Protein AF-A0A9P9SCP2-F1 (afdb_monomer_lite)

Secondary structure (DSSP, 8-state):
--EEEEEEEEE-TTS-EEEEEEEEEEESTT-SSEEEEE--TT--TTTS---TTTTTTTSEEEEEPPTTSSSSS-TTT-TTS--SS---HHHHHHHHHHIIIIIS----BSEEEEETHHHHHHHHHHHHHS-SSS-SB--EEEES--SB--HHHHHHHHHHHHHHHTSTTTGGGTTTTTT---HHHHHHHHHHHHHHHS-HHHHHTTGGGGGT-SSHHHHHSPPTTTSTTTTS-HHHHHHHHHHHHT-B--

Radius of gyration: 18.53 Å; chains: 1; bounding box: 45×36×56 Å

Foldseek 3Di:
DKDKDKDAQQAAPVRDTGIWIKIKDKDPLVAPAEEEEEAAQLGDRVRDDQCCVHPCVRYGYMYIYFCLQVRIPHVVPHVPPDLVLSHALVSRVVVVVCCCCVVSVQQAHQEYEYEAVSLLNLLLCCLVFVDDPDGRHPYYHRHNYDQAQDPVLLVLLCQLLCLQCVQVCCVNVCNVVVVTASQRSQLSSLLSCVDVVPDPVCVVVVVVVVVVQPDPCCVSDPPRPPRSRSPDGSSSSVSSSSNSSGRHND

Sequence (250 aa):
GIQTFSIPSFKFISGVIKDIKVAYRSFNSTSPKTALIPTCYGGRINTTLNFTSGALKDYHVIVVAMLGNGESSSPSNDEDFPKDYSLRYPDCINSQYKLVTERLGIKSLDAVIGFSMGGQQAYHWAVMHGSGENPFVKNAVVICGSAKTSGHNYAFLEGPISALTTSHDYDNGNYRKNNTNPTQGLRAFGRAYAAWLTSAEWYRQELWRKQGHSSLQAYLHPPLGEASYESWDAEDMLVLARMWQAGDIG

Structure (mmCIF, N/CA/C/O backbone):
data_AF-A0A9P9SCP2-F1
#
_entry.id   AF-A0A9P9SCP2-F1
#
loop_
_atom_site.group_PDB
_atom_site.id
_atom_site.type_symbol
_atom_site.label_atom_id
_atom_site.label_alt_id
_atom_site.label_comp_id
_atom_site.label_asym_id
_atom_site.label_entity_id
_atom_site.label_seq_id
_atom_site.pdbx_PDB_ins_code
_atom_site.Cartn_x
_atom_site.Cartn_y
_atom_site.Cartn_z
_atom_site.occupancy
_atom_site.B_iso_or_equiv
_atom_site.auth_seq_id
_atom_site.auth_comp_id
_atom_site.auth_asym_id
_atom_site.auth_atom_id
_atom_site.pdbx_PDB_model_num
ATOM 1 N N . GLY A 1 1 ? -13.830 14.012 -1.232 1.00 90.25 1 GLY A N 1
ATOM 2 C CA . GLY A 1 1 ? -12.668 13.593 -2.044 1.00 90.25 1 GLY A CA 1
ATOM 3 C C . GLY A 1 1 ? -11.654 12.883 -1.169 1.00 90.25 1 GLY A C 1
ATOM 4 O O . GLY A 1 1 ? -12.006 12.530 -0.046 1.00 90.25 1 GLY A O 1
ATOM 5 N N . ILE A 1 2 ? -10.434 12.671 -1.673 1.00 97.94 2 ILE A N 1
ATOM 6 C CA . ILE A 1 2 ? -9.295 12.221 -0.853 1.00 97.94 2 ILE A CA 1
ATOM 7 C C . ILE A 1 2 ? -8.973 13.320 0.169 1.00 97.94 2 ILE A C 1
ATOM 9 O O . ILE A 1 2 ? -9.011 14.504 -0.159 1.00 97.94 2 ILE A O 1
ATOM 13 N N . GLN A 1 3 ? -8.714 12.917 1.406 1.00 98.44 3 GLN A N 1
ATOM 14 C CA . GLN A 1 3 ? -8.318 13.760 2.526 1.00 98.44 3 GLN A CA 1
ATOM 15 C C . GLN A 1 3 ? -6.937 13.338 3.013 1.00 98.44 3 GLN A C 1
ATOM 17 O O . GLN A 1 3 ? -6.492 12.219 2.765 1.00 98.44 3 GLN A O 1
ATOM 22 N N . THR A 1 4 ? -6.274 14.227 3.741 1.00 98.31 4 THR A N 1
ATOM 23 C CA . THR A 1 4 ? -4.955 13.967 4.310 1.00 98.31 4 THR A CA 1
ATOM 24 C C . THR A 1 4 ? -4.943 14.280 5.796 1.00 98.31 4 THR A C 1
ATOM 26 O O . THR A 1 4 ? -5.567 15.246 6.233 1.00 98.31 4 THR A O 1
ATOM 29 N N . PHE A 1 5 ? -4.229 13.469 6.566 1.00 98.62 5 PHE A N 1
ATOM 30 C CA . PHE A 1 5 ? -4.017 13.654 7.995 1.00 98.62 5 PHE A CA 1
ATOM 31 C C . PHE A 1 5 ? -2.517 13.706 8.280 1.00 98.62 5 PHE A C 1
ATOM 33 O O . PHE A 1 5 ? -1.798 12.765 7.945 1.00 98.62 5 PHE A O 1
ATOM 40 N N . SER A 1 6 ? -2.053 14.813 8.856 1.00 98.56 6 SER A N 1
ATOM 41 C CA . SER A 1 6 ? -0.655 14.981 9.252 1.00 98.56 6 SER A CA 1
ATOM 42 C C . SER A 1 6 ? -0.431 14.403 10.644 1.00 98.56 6 SER A C 1
ATOM 44 O O . SER A 1 6 ? -1.205 14.681 11.559 1.00 98.56 6 SER A O 1
ATOM 46 N N . ILE A 1 7 ? 0.639 13.630 10.799 1.00 98.62 7 ILE A N 1
ATOM 47 C CA . ILE A 1 7 ? 1.071 13.055 12.069 1.00 98.62 7 ILE A CA 1
ATOM 48 C C . ILE A 1 7 ? 2.456 13.630 12.372 1.00 98.62 7 ILE A C 1
ATOM 50 O O . ILE A 1 7 ? 3.422 13.221 11.720 1.00 98.62 7 ILE A O 1
ATOM 54 N N . PRO A 1 8 ? 2.565 14.579 13.317 1.00 98.06 8 PRO A N 1
ATOM 55 C CA . PRO A 1 8 ? 3.854 15.138 13.687 1.00 98.06 8 PRO A CA 1
ATOM 56 C C . PRO A 1 8 ? 4.688 14.115 14.463 1.00 98.06 8 PRO A C 1
ATOM 58 O O . PRO A 1 8 ? 4.137 13.308 15.219 1.00 98.06 8 P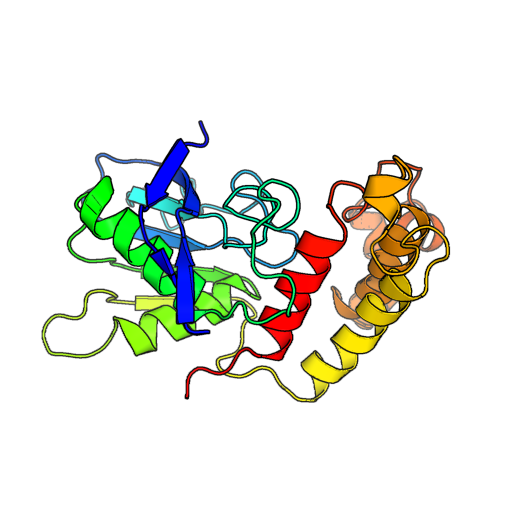RO A O 1
ATOM 61 N N . SER A 1 9 ? 6.011 14.167 14.298 1.00 97.56 9 SER A N 1
ATOM 62 C CA . SER A 1 9 ? 6.970 13.329 15.036 1.00 97.56 9 SER A CA 1
ATOM 63 C C . SER A 1 9 ? 6.623 11.832 15.027 1.00 97.56 9 SER A C 1
ATOM 65 O O . SER A 1 9 ? 6.746 11.138 16.041 1.00 97.56 9 SER A O 1
ATOM 67 N N . PHE A 1 10 ? 6.161 11.314 13.888 1.00 98.50 10 PHE A N 1
ATOM 68 C CA . PHE A 1 10 ? 5.907 9.892 13.715 1.00 98.50 10 PHE A CA 1
ATOM 69 C C . PHE A 1 10 ? 7.215 9.105 13.808 1.00 98.50 10 PHE A C 1
ATOM 71 O O . PHE A 1 10 ? 8.183 9.398 13.107 1.00 98.50 10 PHE A O 1
ATOM 78 N N . LYS A 1 11 ? 7.231 8.093 14.679 1.00 98.25 11 LYS A N 1
ATOM 79 C CA . LYS A 1 11 ? 8.372 7.203 14.886 1.00 98.25 11 LYS A CA 1
ATOM 80 C C . LYS A 1 11 ? 8.191 5.929 14.065 1.00 98.25 11 LYS A C 1
ATOM 82 O O . LYS A 1 11 ? 7.329 5.111 14.387 1.00 98.25 11 LYS A O 1
ATOM 87 N N . PHE A 1 12 ? 9.030 5.761 13.051 1.00 98.38 12 PHE A N 1
ATOM 88 C CA . PHE A 1 12 ? 9.146 4.519 12.297 1.00 98.38 12 PHE A CA 1
ATOM 89 C C . PHE A 1 12 ? 9.768 3.420 13.168 1.00 98.38 12 PHE A C 1
ATOM 91 O O . PHE A 1 12 ? 10.531 3.698 14.099 1.00 98.38 12 PHE A O 1
ATOM 98 N N . ILE A 1 13 ? 9.506 2.157 12.835 1.00 97.25 13 ILE A N 1
ATOM 99 C CA . ILE A 1 13 ? 10.110 0.992 13.496 1.00 97.25 13 ILE A CA 1
ATOM 100 C C . ILE A 1 13 ? 11.639 1.003 13.373 1.00 97.25 13 ILE A C 1
ATOM 102 O O . ILE A 1 13 ? 12.324 0.572 14.298 1.00 97.25 13 ILE A O 1
ATOM 106 N N . SER A 1 14 ? 12.185 1.557 12.286 1.00 96.44 14 SER A N 1
ATOM 107 C CA . SER A 1 14 ? 13.632 1.746 12.105 1.00 96.44 14 SER A CA 1
ATOM 108 C C . SER A 1 14 ? 14.262 2.733 13.095 1.00 96.44 14 SER A C 1
ATOM 110 O O . SER A 1 14 ? 15.482 2.791 13.215 1.00 96.44 14 SER A O 1
ATOM 112 N N . GLY A 1 15 ? 13.447 3.510 13.816 1.00 96.88 15 GLY A N 1
ATOM 113 C CA . GLY A 1 15 ? 13.888 4.537 14.756 1.00 96.88 15 GLY A CA 1
ATOM 114 C C . GLY A 1 15 ? 13.907 5.952 14.178 1.00 96.88 15 GLY A C 1
ATOM 115 O O . GLY A 1 15 ? 14.053 6.898 14.951 1.00 96.88 15 GLY A O 1
ATOM 116 N N . VAL A 1 16 ? 13.706 6.120 12.866 1.00 96.75 16 VAL A N 1
ATOM 117 C CA . VAL A 1 16 ? 13.543 7.441 12.237 1.00 96.75 16 VAL A CA 1
ATOM 118 C C . VAL A 1 16 ? 12.315 8.145 12.822 1.00 96.75 16 VAL A C 1
ATOM 120 O O . VAL A 1 16 ? 11.258 7.533 12.975 1.00 96.75 16 VAL A O 1
ATOM 123 N N . ILE A 1 17 ? 12.447 9.434 13.143 1.00 97.50 17 ILE A N 1
ATOM 124 C CA . ILE A 1 17 ? 11.356 10.276 13.647 1.00 97.50 17 ILE A CA 1
ATOM 125 C C . ILE A 1 17 ? 11.190 11.465 12.711 1.00 97.50 17 ILE A C 1
ATOM 127 O O . ILE A 1 17 ? 12.148 12.206 12.497 1.00 97.50 17 ILE A O 1
ATOM 131 N N . LYS A 1 18 ? 9.983 11.656 12.178 1.00 96.69 18 LYS A N 1
ATOM 132 C CA . LYS A 1 18 ? 9.646 12.812 11.340 1.00 96.69 18 LYS A CA 1
ATOM 133 C C . LYS A 1 18 ? 8.142 13.005 11.194 1.00 96.69 18 LYS A C 1
ATOM 135 O O . LYS A 1 18 ? 7.357 12.118 11.518 1.00 96.69 18 LYS A O 1
ATOM 140 N N . ASP A 1 19 ? 7.749 14.134 10.629 1.00 98.19 19 ASP A N 1
ATOM 141 C CA . ASP A 1 19 ? 6.362 14.376 10.252 1.00 98.19 19 ASP A CA 1
ATOM 142 C C . ASP A 1 19 ? 5.987 13.540 9.025 1.00 98.19 19 ASP A C 1
ATOM 144 O O . ASP A 1 19 ? 6.758 13.433 8.070 1.00 98.19 19 ASP A O 1
ATOM 148 N N . ILE A 1 20 ? 4.791 12.952 9.040 1.00 98.62 20 ILE A N 1
ATOM 149 C CA . ILE A 1 20 ? 4.244 12.214 7.896 1.00 98.62 20 ILE A CA 1
ATOM 150 C C . ILE A 1 20 ? 2.820 12.660 7.580 1.00 98.62 20 ILE A C 1
ATOM 152 O O . ILE A 1 20 ? 2.110 13.212 8.422 1.00 98.62 20 ILE A O 1
ATOM 156 N N . LYS A 1 21 ? 2.369 12.351 6.367 1.00 98.56 21 LYS A N 1
ATOM 157 C CA . LYS A 1 21 ? 0.997 12.541 5.906 1.00 98.56 21 LYS A CA 1
ATOM 158 C C . LYS A 1 21 ? 0.383 11.199 5.527 1.00 98.56 21 LYS A C 1
ATOM 160 O O . LYS A 1 21 ? 0.951 10.460 4.729 1.00 98.56 21 LYS A O 1
ATOM 165 N N . VAL A 1 22 ? -0.817 10.923 6.025 1.00 98.81 22 VAL A N 1
ATOM 166 C CA . VAL A 1 22 ? -1.618 9.755 5.637 1.00 98.81 22 VAL A CA 1
ATOM 167 C C . VAL A 1 22 ? -2.791 10.217 4.782 1.00 98.81 22 VAL A C 1
ATOM 169 O O . VAL A 1 22 ? -3.608 11.026 5.230 1.00 98.81 22 VAL A O 1
ATOM 172 N N . ALA A 1 23 ? -2.881 9.728 3.547 1.00 98.88 23 ALA A N 1
ATOM 173 C CA . ALA A 1 23 ? -4.013 9.986 2.667 1.00 98.88 23 ALA A CA 1
ATOM 174 C C . ALA A 1 23 ? -5.107 8.927 2.858 1.00 98.88 23 ALA A C 1
ATOM 176 O O . ALA A 1 23 ? -4.835 7.734 2.992 1.00 98.88 23 ALA A O 1
ATOM 177 N N . TYR A 1 24 ? -6.366 9.356 2.870 1.00 98.88 24 TYR A N 1
ATOM 178 C CA . TYR A 1 24 ? -7.511 8.465 3.039 1.00 98.88 24 TYR A CA 1
ATOM 179 C C . TYR A 1 24 ? -8.771 9.029 2.386 1.00 98.88 24 TYR A C 1
ATOM 181 O O . TYR A 1 24 ? -8.859 10.208 2.039 1.00 98.88 24 TYR A O 1
ATOM 189 N N . ARG A 1 25 ? -9.795 8.192 2.252 1.00 98.69 25 ARG A N 1
ATOM 190 C CA . ARG A 1 25 ? -11.143 8.608 1.871 1.00 98.69 25 ARG A CA 1
ATOM 191 C C . ARG A 1 25 ? -12.169 7.861 2.709 1.00 98.69 25 ARG A C 1
ATOM 193 O O . ARG A 1 25 ? -12.138 6.637 2.789 1.00 98.69 25 ARG A O 1
ATOM 200 N N . SER A 1 26 ? -13.090 8.620 3.293 1.00 97.88 26 SER A N 1
ATOM 201 C CA . SER A 1 26 ? -14.236 8.089 4.032 1.00 97.88 26 SER A CA 1
ATOM 202 C C . SER A 1 26 ? -15.471 8.011 3.142 1.00 97.88 26 SER A C 1
ATOM 204 O O . SER A 1 26 ? -15.726 8.912 2.337 1.00 97.88 26 SER A O 1
ATOM 206 N N . PHE A 1 27 ? -16.260 6.966 3.343 1.00 98.38 27 PHE A N 1
ATOM 207 C CA . PHE A 1 27 ? -17.563 6.742 2.728 1.00 98.38 27 PHE A CA 1
ATOM 208 C C . PHE A 1 27 ? -18.575 6.425 3.829 1.00 98.38 27 PHE A C 1
ATOM 210 O O . PHE A 1 27 ? -18.211 5.776 4.806 1.00 98.38 27 PHE A O 1
ATOM 217 N N . ASN A 1 28 ? -19.825 6.876 3.679 1.00 97.44 28 ASN A N 1
ATOM 218 C CA . ASN A 1 28 ? -20.912 6.629 4.638 1.00 97.44 28 ASN A CA 1
ATOM 219 C C . ASN A 1 28 ? -20.524 6.959 6.095 1.00 97.44 28 ASN A C 1
ATOM 221 O O . ASN A 1 28 ? -20.762 6.172 7.005 1.00 97.44 28 ASN A O 1
ATOM 225 N N . SER A 1 29 ? -19.907 8.122 6.331 1.00 96.56 29 SER A N 1
ATOM 226 C CA . SER A 1 29 ? -19.304 8.490 7.627 1.00 96.56 29 SER A CA 1
ATOM 227 C C . SER A 1 29 ? -20.282 8.629 8.798 1.00 96.56 29 SER A C 1
ATOM 229 O O . SER A 1 29 ? -19.852 8.833 9.926 1.00 96.56 29 SER A O 1
ATOM 231 N N . THR A 1 30 ? -21.588 8.573 8.542 1.00 96.38 30 THR A N 1
ATOM 232 C CA . THR A 1 30 ? -22.640 8.575 9.567 1.00 96.38 30 THR A CA 1
ATOM 233 C C . THR A 1 30 ? -22.999 7.170 10.051 1.00 96.38 30 THR A C 1
ATOM 235 O O . THR A 1 30 ? -23.743 7.033 11.020 1.00 96.38 30 THR A O 1
ATOM 238 N N . SER A 1 31 ? -22.504 6.123 9.384 1.00 97.81 31 SER A N 1
ATOM 239 C CA . SER A 1 31 ? -22.758 4.743 9.780 1.00 97.81 31 SER A CA 1
ATOM 240 C C . SER A 1 31 ? -22.037 4.406 11.091 1.00 97.81 31 SER A C 1
ATOM 242 O O . SER A 1 31 ? -20.849 4.701 11.220 1.00 97.81 31 SER A O 1
ATOM 244 N N . PRO A 1 32 ? -22.703 3.713 12.032 1.00 96.12 32 PRO A N 1
ATOM 245 C CA . PRO A 1 32 ? -22.076 3.285 13.279 1.00 96.12 32 PRO A CA 1
ATOM 246 C C . PRO A 1 32 ? -21.143 2.080 13.103 1.00 96.12 32 PRO A C 1
ATOM 248 O O . PRO A 1 32 ? -20.270 1.873 13.941 1.00 96.12 32 PRO A O 1
ATOM 251 N N . LYS A 1 33 ? -21.322 1.277 12.042 1.00 98.25 33 LYS A N 1
ATOM 252 C CA . LYS A 1 33 ? -20.418 0.162 11.725 1.00 98.25 33 LYS A CA 1
ATOM 253 C C . LYS A 1 33 ? -19.195 0.683 10.993 1.00 98.25 33 LYS A C 1
ATOM 255 O O . LYS A 1 33 ? -19.364 1.514 10.105 1.00 98.25 33 LYS A O 1
ATOM 260 N N . THR A 1 34 ? -18.005 0.184 11.292 1.00 98.75 34 THR A N 1
ATOM 261 C CA . THR A 1 34 ? -16.741 0.721 10.761 1.00 98.75 34 THR A CA 1
ATOM 262 C C . THR A 1 34 ? -15.919 -0.349 10.050 1.00 98.75 34 THR A C 1
ATOM 264 O O . THR A 1 34 ? -15.742 -1.463 10.543 1.00 98.75 34 THR A O 1
ATOM 267 N N . ALA A 1 35 ? -15.391 -0.014 8.873 1.00 98.81 35 ALA A N 1
ATOM 268 C CA . ALA A 1 35 ? -14.492 -0.886 8.129 1.00 98.81 35 ALA A CA 1
ATOM 269 C C . ALA A 1 35 ? -13.295 -0.109 7.577 1.00 98.81 35 ALA A C 1
ATOM 271 O O . ALA A 1 35 ? -13.456 0.963 6.993 1.00 98.81 35 ALA A O 1
ATOM 272 N N . LEU A 1 36 ? -12.095 -0.664 7.728 1.00 98.94 36 LEU A N 1
ATOM 273 C CA . LEU A 1 36 ? -10.864 -0.105 7.168 1.00 98.94 36 LEU A CA 1
ATOM 274 C C . LEU A 1 36 ? -10.391 -0.954 5.985 1.00 98.94 36 LEU A C 1
ATOM 276 O O . LEU A 1 36 ? -10.324 -2.178 6.084 1.00 98.94 36 LEU A O 1
ATOM 280 N N . ILE A 1 37 ? -10.036 -0.296 4.884 1.00 98.88 37 ILE A N 1
ATOM 281 C CA . ILE A 1 37 ? -9.527 -0.921 3.664 1.00 98.88 37 ILE A CA 1
ATOM 282 C C . ILE A 1 37 ? -8.197 -0.265 3.288 1.00 98.88 37 ILE A C 1
ATOM 284 O O . ILE A 1 37 ? -8.186 0.820 2.696 1.00 98.88 37 ILE A O 1
ATOM 288 N N . PRO A 1 38 ? -7.056 -0.881 3.620 1.00 98.75 38 PRO A N 1
ATOM 289 C CA . PRO A 1 38 ? -5.783 -0.399 3.127 1.00 98.75 38 PRO A CA 1
ATOM 290 C C . PRO A 1 38 ? -5.605 -0.705 1.632 1.00 98.75 38 PRO A C 1
ATOM 292 O O . PRO A 1 38 ? -6.020 -1.751 1.126 1.00 98.75 38 PRO A O 1
ATOM 295 N N . THR A 1 39 ? -4.949 0.215 0.929 1.00 98.69 39 THR A N 1
ATOM 296 C CA . THR A 1 39 ? -4.473 0.014 -0.452 1.00 98.69 39 THR A CA 1
ATOM 297 C C . THR A 1 39 ? -3.456 -1.138 -0.541 1.00 98.69 39 THR A C 1
ATOM 299 O O . THR A 1 39 ? -2.919 -1.604 0.468 1.00 98.69 39 THR A O 1
ATOM 302 N N . CYS A 1 40 ? -3.204 -1.623 -1.760 1.00 97.44 40 CYS A N 1
ATOM 303 C CA . CYS A 1 40 ? -2.268 -2.712 -2.052 1.00 97.44 40 CYS A CA 1
ATOM 304 C C . CYS A 1 40 ? -1.154 -2.272 -3.015 1.00 97.44 40 CYS A C 1
ATOM 306 O O . CYS A 1 40 ? -1.139 -1.127 -3.465 1.00 97.44 40 CYS A O 1
ATOM 308 N N . TYR A 1 41 ? -0.254 -3.193 -3.386 1.00 96.44 41 TYR A N 1
ATOM 309 C CA . TYR A 1 41 ? 0.752 -2.951 -4.426 1.00 96.44 41 TYR A CA 1
ATOM 310 C C . TYR A 1 41 ? 0.094 -2.472 -5.725 1.00 96.44 41 TYR A C 1
ATOM 312 O O . TYR A 1 41 ? -0.841 -3.115 -6.205 1.00 96.44 41 TYR A O 1
ATOM 320 N N . GLY A 1 42 ? 0.551 -1.347 -6.279 1.00 92.31 42 GLY A N 1
ATOM 321 C CA . GLY A 1 42 ? -0.058 -0.748 -7.472 1.00 92.31 42 GLY A CA 1
ATOM 322 C C . GLY A 1 42 ? -1.470 -0.172 -7.260 1.00 92.31 42 GLY A C 1
ATOM 323 O O . GLY A 1 42 ? -2.112 0.237 -8.227 1.00 92.31 42 GLY A O 1
ATOM 324 N N . GLY A 1 43 ? -1.969 -0.124 -6.020 1.00 94.44 43 GLY A N 1
ATOM 325 C CA . GLY A 1 43 ? -3.286 0.400 -5.663 1.00 94.44 43 GLY A CA 1
ATOM 326 C C . GLY A 1 43 ? -3.239 1.834 -5.128 1.00 94.44 43 GLY A C 1
ATOM 327 O O . GLY A 1 43 ? -2.348 2.199 -4.362 1.00 94.44 43 GLY A O 1
ATOM 328 N N . ARG A 1 44 ? -4.246 2.631 -5.496 1.00 97.12 44 ARG A N 1
ATOM 329 C CA . ARG A 1 44 ? -4.492 3.991 -4.991 1.00 97.12 44 ARG A CA 1
ATOM 330 C C . ARG A 1 44 ? -5.900 4.083 -4.414 1.00 97.12 44 ARG A C 1
ATOM 332 O O . ARG A 1 44 ? -6.767 3.290 -4.777 1.00 97.12 44 ARG A O 1
ATOM 339 N N . ILE A 1 45 ? -6.172 5.074 -3.569 1.00 98.44 45 ILE A N 1
ATOM 340 C CA . ILE A 1 45 ? -7.446 5.202 -2.837 1.00 98.44 45 ILE A CA 1
ATOM 341 C C . ILE A 1 45 ? -8.667 5.110 -3.760 1.00 98.44 45 ILE A C 1
ATOM 343 O O . ILE A 1 45 ? -9.648 4.445 -3.433 1.00 98.44 45 ILE A O 1
ATOM 347 N N . ASN A 1 46 ? -8.627 5.774 -4.918 1.00 97.12 46 ASN A N 1
ATOM 348 C CA . ASN A 1 46 ? -9.761 5.787 -5.847 1.00 97.12 46 ASN A CA 1
ATOM 349 C C . ASN A 1 46 ? -9.865 4.528 -6.725 1.00 97.12 46 ASN A C 1
ATOM 351 O O . ASN A 1 46 ? -10.921 4.314 -7.313 1.00 97.12 46 ASN A O 1
ATOM 355 N N . THR A 1 47 ? -8.810 3.713 -6.825 1.00 95.12 47 THR A N 1
ATOM 356 C CA . THR A 1 47 ? -8.822 2.444 -7.577 1.00 95.12 47 THR A CA 1
ATOM 357 C C . THR A 1 47 ? -9.024 1.226 -6.676 1.00 95.12 47 THR A C 1
ATOM 359 O O . THR A 1 47 ? -9.342 0.144 -7.163 1.00 95.12 47 THR A O 1
ATOM 362 N N . THR A 1 48 ? -8.902 1.388 -5.358 1.00 97.62 48 THR A N 1
ATOM 363 C CA . THR A 1 48 ? -9.227 0.351 -4.380 1.00 97.62 48 THR A CA 1
ATOM 364 C C . THR A 1 48 ? -10.742 0.168 -4.245 1.00 97.62 48 THR A C 1
ATOM 366 O O . THR A 1 48 ? -11.492 1.114 -3.992 1.00 97.62 48 THR A O 1
ATOM 369 N N . LEU A 1 49 ? -11.202 -1.081 -4.384 1.00 96.69 49 LEU A N 1
ATOM 370 C CA . LEU A 1 49 ? -12.603 -1.449 -4.179 1.00 96.69 49 LEU A CA 1
ATOM 371 C C . LEU A 1 49 ? -13.018 -1.191 -2.726 1.00 96.69 49 LEU A C 1
ATOM 373 O O . LEU A 1 49 ? -12.448 -1.755 -1.798 1.00 96.69 49 LEU A O 1
ATOM 377 N N . ASN A 1 50 ? -14.039 -0.351 -2.541 1.00 97.12 50 ASN A N 1
ATOM 378 C CA . ASN A 1 50 ? -14.535 0.039 -1.216 1.00 97.12 50 ASN A CA 1
ATOM 379 C C . ASN A 1 50 ? -15.773 -0.752 -0.750 1.00 97.12 50 ASN A C 1
ATOM 381 O O . ASN A 1 50 ? -16.180 -0.622 0.397 1.00 97.12 50 ASN A O 1
ATOM 385 N N . PHE A 1 51 ? -16.389 -1.545 -1.634 1.00 98.00 51 PHE A N 1
ATOM 386 C CA . PHE A 1 51 ? -17.563 -2.389 -1.358 1.00 98.00 51 PHE A CA 1
ATOM 387 C C . PHE A 1 51 ? -18.816 -1.666 -0.812 1.00 98.00 51 PHE A C 1
ATOM 389 O O . PHE A 1 51 ? -19.752 -2.329 -0.360 1.00 98.00 51 PHE A O 1
ATOM 396 N N . THR A 1 52 ? -18.889 -0.332 -0.892 1.00 97.94 52 THR A N 1
ATOM 397 C CA . THR A 1 52 ? -20.008 0.460 -0.332 1.00 97.94 52 THR A CA 1
ATOM 398 C C . THR A 1 52 ? -21.300 0.369 -1.146 1.00 97.94 52 THR A C 1
ATOM 400 O O . THR A 1 52 ? -22.365 0.707 -0.647 1.00 97.94 52 THR A O 1
ATOM 403 N N . SER A 1 53 ? -21.246 -0.145 -2.376 1.00 96.94 53 SER A N 1
ATOM 404 C CA . SER A 1 53 ? -22.433 -0.509 -3.164 1.00 96.94 53 SER A CA 1
ATOM 405 C C . SER A 1 53 ? -22.924 -1.941 -2.904 1.00 96.94 53 SER A C 1
ATOM 407 O O . SER A 1 53 ? -23.904 -2.369 -3.507 1.00 96.94 53 SER A O 1
ATOM 409 N N . GLY A 1 54 ? -22.249 -2.695 -2.028 1.00 97.00 54 GLY A N 1
ATOM 410 C CA . GLY A 1 54 ? -22.524 -4.107 -1.767 1.00 97.00 54 GLY A CA 1
ATOM 411 C C . GLY A 1 54 ? -22.380 -4.458 -0.290 1.00 97.00 54 GLY A C 1
ATOM 412 O O . GLY A 1 54 ? -23.105 -3.931 0.551 1.00 97.00 54 GLY A O 1
ATOM 413 N N . ALA A 1 55 ? -21.447 -5.361 0.025 1.00 97.12 55 ALA A N 1
ATOM 414 C CA . ALA A 1 55 ? -21.284 -5.937 1.364 1.00 97.12 55 ALA A CA 1
ATOM 415 C C . ALA A 1 55 ? -21.056 -4.901 2.483 1.00 97.12 55 ALA A C 1
ATOM 417 O O . ALA A 1 55 ? -21.401 -5.170 3.630 1.00 97.12 55 ALA A O 1
ATOM 418 N N . LEU A 1 56 ? -20.517 -3.719 2.161 1.00 98.31 56 LEU A N 1
ATOM 419 C CA . LEU A 1 56 ? -20.222 -2.651 3.122 1.00 98.31 56 LEU A CA 1
ATOM 420 C C . LEU A 1 56 ? -21.137 -1.427 2.974 1.00 98.31 56 LEU A C 1
ATOM 422 O O . LEU A 1 56 ? -20.779 -0.332 3.403 1.00 98.31 56 LEU A O 1
ATOM 426 N N . LYS A 1 57 ? -22.321 -1.579 2.368 1.00 98.00 57 LYS A N 1
ATOM 427 C CA . LYS A 1 57 ? -23.271 -0.466 2.184 1.00 98.00 57 LYS A CA 1
ATOM 428 C C . LYS A 1 57 ? -23.682 0.221 3.493 1.00 98.00 57 LYS A C 1
ATOM 430 O O . LYS A 1 57 ? -23.840 1.435 3.515 1.00 98.00 57 LYS A O 1
ATOM 435 N N . ASP A 1 58 ? -23.760 -0.544 4.582 1.00 97.88 58 ASP A N 1
ATOM 436 C CA . ASP A 1 58 ? -24.157 -0.070 5.914 1.00 97.88 58 ASP A CA 1
ATOM 437 C C . ASP A 1 58 ? -22.944 0.120 6.846 1.00 97.88 58 ASP A C 1
ATOM 439 O O . ASP A 1 58 ? -23.073 -0.038 8.058 1.00 97.88 58 ASP A O 1
ATOM 443 N N . TYR A 1 59 ? -21.754 0.370 6.283 1.00 98.69 59 TYR A N 1
ATOM 444 C CA . TYR A 1 59 ? -20.511 0.623 7.018 1.00 98.69 59 TYR A CA 1
ATOM 445 C C . TYR A 1 59 ? -19.945 1.998 6.664 1.00 98.69 59 TYR A C 1
ATOM 447 O O . TYR A 1 59 ? -19.949 2.397 5.501 1.00 98.69 59 TYR A O 1
ATOM 455 N N . HIS A 1 60 ? -19.369 2.683 7.653 1.00 98.69 60 HIS A N 1
ATOM 456 C CA . HIS A 1 60 ? -18.412 3.761 7.462 1.00 98.69 60 HIS A CA 1
ATOM 457 C C . HIS A 1 60 ? -17.122 3.105 6.987 1.00 98.69 60 HIS A C 1
ATOM 459 O O . HIS A 1 60 ? -16.395 2.489 7.767 1.00 98.69 60 HIS A O 1
ATOM 465 N N . VAL A 1 61 ? -16.873 3.199 5.683 1.00 98.81 61 VAL A N 1
ATOM 466 C CA . VAL A 1 61 ? -15.684 2.627 5.051 1.00 98.81 61 VAL A CA 1
ATOM 467 C C . VAL A 1 61 ? -14.597 3.686 4.963 1.00 98.81 61 VAL A C 1
ATOM 469 O O . VAL A 1 61 ? -14.825 4.784 4.451 1.00 98.81 61 VAL A O 1
ATOM 472 N N . ILE A 1 62 ? -13.403 3.342 5.432 1.00 98.88 62 ILE A N 1
ATOM 473 C CA . ILE A 1 62 ? -12.198 4.158 5.345 1.00 98.88 62 ILE A CA 1
ATOM 474 C C . ILE A 1 62 ? -11.236 3.447 4.400 1.00 98.88 62 ILE A C 1
ATOM 476 O O . ILE A 1 62 ? -10.680 2.412 4.751 1.00 98.88 62 ILE A O 1
ATOM 480 N N . VAL A 1 63 ? -11.024 3.997 3.206 1.00 98.88 63 VAL A N 1
ATOM 481 C CA . VAL A 1 63 ? -9.950 3.539 2.316 1.00 98.88 63 VAL A CA 1
ATOM 482 C C . VAL A 1 63 ? -8.699 4.354 2.618 1.00 98.88 63 VAL A C 1
ATOM 484 O O . VAL A 1 63 ? -8.770 5.583 2.600 1.00 98.88 63 VAL A O 1
ATOM 487 N N . VAL A 1 64 ? -7.571 3.700 2.895 1.00 98.88 64 VAL A N 1
ATOM 488 C CA . VAL A 1 64 ? -6.335 4.369 3.332 1.00 98.88 64 VAL A CA 1
ATOM 489 C C . VAL A 1 64 ? -5.127 3.996 2.471 1.00 98.88 64 VAL A C 1
ATOM 491 O O . VAL A 1 64 ? -4.862 2.825 2.185 1.00 98.88 64 VAL A O 1
ATOM 494 N N . ALA A 1 65 ? -4.389 5.016 2.046 1.00 98.81 65 ALA A N 1
ATOM 495 C CA . ALA A 1 65 ? -3.142 4.866 1.315 1.00 98.81 65 ALA A CA 1
ATOM 496 C C . ALA A 1 65 ? -2.017 4.404 2.251 1.00 98.81 65 ALA A C 1
ATOM 498 O O . ALA A 1 65 ? -1.803 4.996 3.314 1.00 98.81 65 ALA A O 1
ATOM 499 N N . MET A 1 66 ? -1.281 3.366 1.851 1.00 97.88 66 MET A N 1
ATOM 500 C CA . MET A 1 66 ? -0.076 2.931 2.561 1.00 97.88 66 MET A CA 1
ATOM 501 C C . MET A 1 66 ? 0.991 4.027 2.535 1.00 97.88 66 MET A C 1
ATOM 503 O O . MET A 1 66 ? 1.080 4.773 1.561 1.00 97.88 66 MET A O 1
ATOM 507 N N . LEU A 1 67 ? 1.849 4.087 3.556 1.00 98.62 67 LEU A N 1
ATOM 508 C CA . LEU A 1 67 ? 3.104 4.834 3.433 1.00 98.62 67 LEU A CA 1
ATOM 509 C C . LEU A 1 67 ? 3.915 4.257 2.259 1.00 98.62 67 LEU A C 1
ATOM 511 O O . LEU A 1 67 ? 3.905 3.045 2.040 1.00 98.62 67 LEU A O 1
ATOM 515 N N . GLY A 1 68 ? 4.579 5.117 1.488 1.00 98.12 68 GLY A N 1
ATOM 516 C CA . GLY A 1 68 ? 5.345 4.718 0.304 1.00 98.12 68 GLY A CA 1
ATOM 517 C C . GLY A 1 68 ? 4.543 4.541 -0.995 1.00 98.12 68 GLY A C 1
ATOM 518 O O . GLY A 1 68 ? 5.154 4.249 -2.014 1.00 98.12 68 GLY A O 1
ATOM 519 N N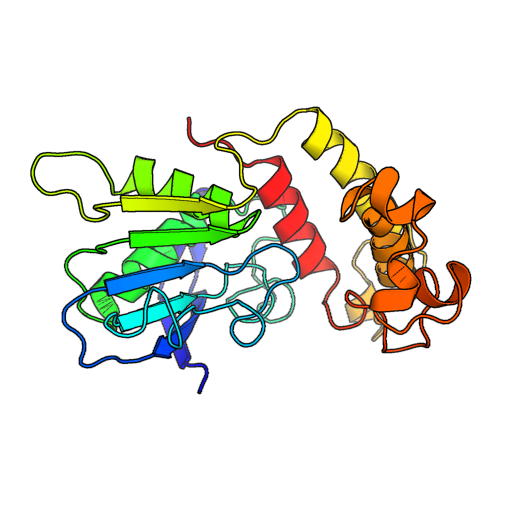 . ASN A 1 69 ? 3.211 4.705 -1.010 1.00 97.50 69 ASN A N 1
ATOM 520 C CA . ASN A 1 69 ? 2.393 4.465 -2.214 1.00 97.50 69 ASN A CA 1
ATOM 521 C C . ASN A 1 69 ? 2.193 5.679 -3.154 1.00 97.50 69 ASN A C 1
ATOM 523 O O . ASN A 1 69 ? 1.396 5.604 -4.092 1.00 97.50 69 ASN A O 1
ATOM 527 N N . GLY A 1 70 ? 2.827 6.810 -2.860 1.00 97.69 70 GLY A N 1
ATOM 528 C CA . GLY A 1 70 ? 2.719 8.072 -3.597 1.00 97.69 70 GLY A CA 1
ATOM 529 C C . GLY A 1 70 ? 1.544 8.978 -3.201 1.00 97.69 70 GLY A C 1
ATOM 530 O O . GLY A 1 70 ? 1.569 10.171 -3.505 1.00 97.69 70 GLY A O 1
ATOM 531 N N . GLU A 1 71 ? 0.526 8.478 -2.486 1.00 98.44 71 GLU A N 1
ATOM 532 C CA . GLU A 1 71 ? -0.591 9.297 -1.974 1.00 98.44 71 GLU A CA 1
ATOM 533 C C . GLU A 1 71 ? -0.360 9.749 -0.520 1.00 98.44 71 GLU A C 1
ATOM 535 O O . GLU A 1 71 ? -0.552 10.928 -0.185 1.00 98.44 71 GLU A O 1
ATOM 540 N N . SER A 1 72 ? 0.068 8.820 0.341 1.00 98.75 72 SER A N 1
ATOM 541 C CA . SER A 1 72 ? 0.631 9.124 1.667 1.00 98.75 72 SER A CA 1
ATOM 542 C C . SER A 1 72 ? 2.113 9.520 1.545 1.00 98.75 72 SER A C 1
ATOM 544 O O . SER A 1 72 ? 2.668 9.482 0.445 1.00 98.75 72 SER A O 1
ATOM 546 N N . SER A 1 73 ? 2.772 9.904 2.647 1.00 98.69 73 SER A N 1
ATOM 547 C CA . SER A 1 73 ? 4.222 10.175 2.667 1.00 98.69 73 SER A CA 1
ATOM 548 C C . SER A 1 73 ? 4.993 9.029 2.020 1.00 98.69 73 SER A C 1
ATOM 550 O O . SER A 1 73 ? 4.819 7.871 2.410 1.00 98.69 73 SER A O 1
ATOM 552 N N . SER A 1 74 ? 5.776 9.366 0.998 1.00 98.38 74 SER A N 1
ATOM 553 C CA . SER A 1 74 ? 6.443 8.430 0.091 1.00 98.38 74 SER A CA 1
ATOM 554 C C . SER A 1 74 ? 7.690 9.074 -0.520 1.00 98.38 74 SER A C 1
ATOM 556 O O . SER A 1 74 ? 7.744 10.302 -0.593 1.00 98.38 74 SER A O 1
ATOM 558 N N . PRO A 1 75 ? 8.656 8.292 -1.032 1.00 97.12 75 PRO A N 1
ATOM 559 C CA . PRO A 1 75 ? 9.836 8.840 -1.701 1.00 97.12 75 PRO A CA 1
ATOM 560 C C . PRO A 1 75 ? 9.547 9.890 -2.780 1.00 97.12 75 PRO A C 1
ATOM 562 O O . PRO A 1 75 ? 10.375 10.774 -2.992 1.00 97.12 75 PRO A O 1
ATOM 565 N N . SER A 1 76 ? 8.427 9.781 -3.500 1.00 96.25 76 SER A N 1
ATOM 566 C CA . SER A 1 76 ? 8.040 10.705 -4.576 1.00 96.25 76 SER A CA 1
ATOM 567 C C . SER A 1 76 ? 7.531 12.071 -4.116 1.00 96.25 76 SER A C 1
ATOM 569 O O . SER A 1 76 ? 7.555 13.021 -4.896 1.00 96.25 76 SER A O 1
ATOM 571 N N . ASN A 1 77 ? 7.054 12.187 -2.875 1.00 97.00 77 ASN A N 1
ATOM 572 C CA . ASN A 1 77 ? 6.412 13.402 -2.362 1.00 97.00 77 ASN A CA 1
ATOM 573 C C . ASN A 1 77 ? 7.029 13.919 -1.054 1.00 97.00 77 ASN A C 1
ATOM 575 O O . ASN A 1 77 ? 6.527 14.882 -0.473 1.00 97.00 77 ASN A O 1
ATOM 579 N N . ASP A 1 78 ? 8.105 13.277 -0.607 1.00 96.25 78 ASP A N 1
ATOM 580 C C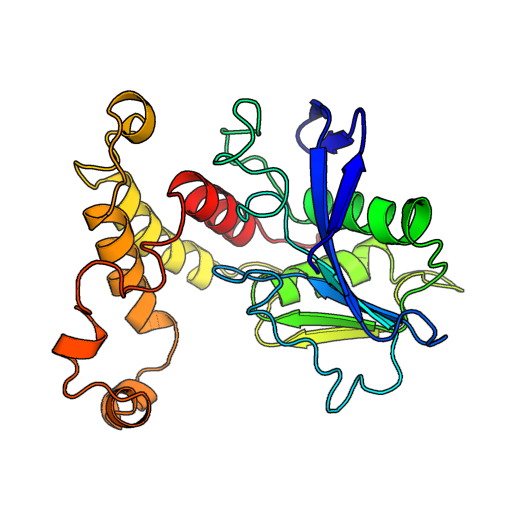A . ASP A 1 78 ? 8.787 13.544 0.645 1.00 96.25 78 ASP A CA 1
ATOM 581 C C . ASP A 1 78 ? 10.273 13.164 0.503 1.00 96.25 78 ASP A C 1
ATOM 583 O O . ASP A 1 78 ? 10.646 11.988 0.520 1.00 96.25 78 ASP A O 1
ATOM 587 N N . GLU A 1 79 ? 11.133 14.171 0.313 1.00 91.62 79 GLU A N 1
ATOM 588 C CA . GLU A 1 79 ? 12.562 13.974 0.019 1.00 91.62 79 GLU A CA 1
ATOM 589 C C . GLU A 1 79 ? 13.322 13.269 1.148 1.00 91.62 79 GLU A C 1
ATOM 591 O O . GLU A 1 79 ? 14.292 12.553 0.876 1.00 91.62 79 GLU A O 1
ATOM 596 N N . ASP A 1 80 ? 12.838 13.426 2.381 1.00 93.38 80 ASP A N 1
ATOM 597 C CA . ASP A 1 80 ? 13.396 12.851 3.604 1.00 93.38 80 ASP A CA 1
ATOM 598 C C . ASP A 1 80 ? 12.681 11.553 4.006 1.00 93.38 80 ASP A C 1
ATOM 600 O O . ASP A 1 80 ? 12.766 11.108 5.155 1.00 93.38 80 ASP A O 1
ATOM 604 N N . PHE A 1 81 ? 11.867 10.963 3.126 1.00 96.12 81 PHE A N 1
ATOM 605 C CA . PHE A 1 81 ? 11.296 9.645 3.385 1.00 96.12 81 PHE A CA 1
ATOM 606 C C . PHE A 1 81 ? 12.421 8.595 3.479 1.00 96.12 81 PHE A C 1
ATOM 608 O O . PHE A 1 81 ? 13.360 8.672 2.685 1.00 96.12 81 PHE A O 1
ATOM 615 N N . PRO A 1 82 ? 12.367 7.608 4.398 1.00 92.50 82 PRO A N 1
ATOM 616 C CA . PRO A 1 82 ? 13.406 6.581 4.510 1.00 92.50 82 PRO A CA 1
ATOM 617 C C . PRO A 1 82 ? 13.679 5.853 3.180 1.00 92.50 82 PRO A C 1
ATOM 619 O O . PRO A 1 82 ? 12.809 5.165 2.645 1.00 92.50 82 PRO A O 1
ATOM 622 N N . LYS A 1 83 ? 14.901 6.007 2.648 1.00 87.31 83 LYS A N 1
ATOM 623 C CA . LYS A 1 83 ? 15.343 5.438 1.352 1.00 87.31 83 LYS A CA 1
ATOM 624 C C . LYS A 1 83 ? 16.108 4.123 1.489 1.00 87.31 83 LYS A C 1
ATOM 626 O O . LYS A 1 83 ? 16.421 3.479 0.500 1.00 87.31 83 LYS A O 1
ATOM 631 N N . ASP A 1 84 ? 16.396 3.705 2.714 1.00 93.31 84 ASP A N 1
ATOM 632 C CA . ASP A 1 84 ? 17.109 2.468 3.050 1.00 93.31 84 ASP A CA 1
ATOM 633 C C . ASP A 1 84 ? 16.211 1.218 2.987 1.00 93.31 84 ASP A C 1
ATOM 635 O O . ASP A 1 84 ? 16.570 0.156 3.495 1.00 93.31 84 ASP A O 1
ATOM 639 N N . TYR A 1 85 ? 15.019 1.344 2.394 1.00 95.56 85 TYR A N 1
ATOM 640 C CA . TYR A 1 85 ? 13.998 0.301 2.334 1.00 95.56 85 TYR A CA 1
ATOM 641 C C . TYR A 1 85 ? 13.637 -0.280 3.713 1.00 95.56 85 TYR A C 1
ATOM 643 O O . TYR A 1 85 ? 13.245 -1.446 3.828 1.00 95.56 85 TYR A O 1
ATOM 651 N N . SER A 1 86 ? 13.738 0.532 4.772 1.00 96.88 86 SER A N 1
ATOM 652 C CA . SER A 1 86 ? 13.401 0.139 6.146 1.00 96.88 86 SER A CA 1
ATOM 653 C C . SER A 1 86 ? 11.908 0.194 6.474 1.00 96.88 86 SER A C 1
ATOM 655 O O . SER A 1 86 ? 11.520 -0.295 7.532 1.00 96.88 86 SER A O 1
ATOM 657 N N . LEU A 1 87 ? 11.062 0.713 5.576 1.00 98.19 87 LEU A N 1
ATOM 658 C CA . LEU A 1 87 ? 9.610 0.746 5.769 1.00 98.19 87 LEU A CA 1
ATOM 659 C C . LEU A 1 87 ? 9.045 -0.666 5.994 1.00 98.19 87 LEU A C 1
ATOM 661 O O . LEU A 1 87 ? 9.341 -1.597 5.236 1.00 98.19 87 LEU A O 1
ATOM 665 N N . ARG A 1 88 ? 8.211 -0.834 7.022 1.00 98.25 88 ARG A N 1
ATOM 666 C CA . ARG A 1 88 ? 7.536 -2.099 7.338 1.00 98.25 88 ARG A CA 1
ATOM 667 C C . ARG A 1 88 ? 6.034 -1.901 7.517 1.00 98.25 88 ARG A C 1
ATOM 669 O O . ARG A 1 88 ? 5.546 -0.806 7.788 1.00 98.25 88 ARG A O 1
ATOM 676 N N . TYR A 1 89 ? 5.283 -2.998 7.432 1.00 98.69 89 TYR A N 1
ATOM 677 C CA . TYR A 1 89 ? 3.838 -2.977 7.660 1.00 98.69 89 TYR A CA 1
ATOM 678 C C . TYR A 1 89 ? 3.414 -2.359 9.002 1.00 98.69 89 TYR A C 1
ATOM 680 O O . TYR A 1 89 ? 2.446 -1.599 8.981 1.00 98.69 89 TYR A O 1
ATOM 688 N N . PRO A 1 90 ? 4.107 -2.575 10.142 1.00 98.75 90 PRO A N 1
ATOM 689 C CA . PRO A 1 90 ? 3.753 -1.896 11.386 1.00 98.75 90 PRO A CA 1
ATOM 690 C C . PRO A 1 90 ? 3.822 -0.364 11.305 1.00 98.75 90 PRO A C 1
ATOM 692 O O . PRO A 1 90 ? 3.039 0.292 11.982 1.00 98.75 90 PRO A O 1
ATOM 695 N N . ASP A 1 91 ? 4.667 0.230 10.452 1.00 98.81 91 ASP A N 1
ATOM 696 C CA . ASP A 1 91 ? 4.658 1.685 10.218 1.00 98.81 91 ASP A CA 1
ATOM 697 C C . ASP A 1 91 ? 3.334 2.129 9.576 1.00 98.81 91 ASP A C 1
ATOM 699 O O . ASP A 1 91 ? 2.700 3.107 9.993 1.00 98.81 91 ASP A O 1
ATOM 703 N N . CYS A 1 92 ? 2.863 1.364 8.586 1.00 98.81 92 CYS A N 1
ATOM 704 C CA . CYS A 1 92 ? 1.551 1.578 7.985 1.00 98.81 92 CYS A CA 1
ATOM 705 C C . CYS A 1 92 ? 0.436 1.391 9.025 1.00 98.81 92 CYS A C 1
ATOM 707 O O . CYS A 1 92 ? -0.432 2.250 9.131 1.00 98.81 92 CYS A O 1
ATOM 709 N N . ILE A 1 93 ? 0.473 0.330 9.838 1.00 98.88 93 ILE A N 1
ATOM 710 C CA . ILE A 1 93 ? -0.574 0.074 10.840 1.00 98.88 93 ILE A CA 1
ATOM 711 C C . ILE A 1 93 ? -0.599 1.176 11.903 1.00 98.88 93 ILE A C 1
ATOM 713 O O . ILE A 1 93 ? -1.661 1.715 12.190 1.00 98.88 93 ILE A O 1
ATOM 717 N N . ASN A 1 94 ? 0.556 1.584 12.433 1.00 98.88 94 ASN A N 1
ATOM 718 C CA . ASN A 1 94 ? 0.647 2.627 13.455 1.00 98.88 94 ASN A CA 1
ATOM 719 C C . ASN A 1 94 ? 0.137 3.983 12.944 1.00 98.88 94 ASN A C 1
ATOM 721 O O . ASN A 1 94 ? -0.588 4.687 13.650 1.00 98.88 94 ASN A O 1
ATOM 725 N N . SER A 1 95 ? 0.483 4.358 11.710 1.00 98.81 95 SER A N 1
ATOM 726 C CA . SER A 1 95 ? 0.001 5.609 11.106 1.00 98.81 95 SER A CA 1
ATOM 727 C C . SER A 1 95 ? -1.507 5.566 10.823 1.00 98.81 95 SER A C 1
ATOM 729 O O . SER A 1 95 ? -2.223 6.529 11.109 1.00 98.81 95 SER A O 1
ATOM 731 N N . GLN A 1 96 ? -2.022 4.428 10.351 1.00 98.88 96 GLN A N 1
ATOM 732 C CA . GLN A 1 96 ? -3.456 4.209 10.157 1.00 98.88 96 GLN A CA 1
ATOM 733 C C . GLN A 1 96 ? -4.217 4.190 11.489 1.00 98.88 96 GLN A C 1
ATOM 735 O O . GLN A 1 96 ? -5.304 4.755 11.569 1.00 98.88 96 GLN A O 1
ATOM 740 N N . TYR A 1 97 ? -3.646 3.606 12.546 1.00 98.88 97 TYR A N 1
ATOM 741 C CA . TYR A 1 97 ? -4.219 3.590 13.891 1.00 98.88 97 TYR A CA 1
ATOM 742 C C . TYR A 1 97 ? -4.404 5.004 14.436 1.00 98.88 97 TYR A C 1
ATOM 744 O O . TYR A 1 97 ? -5.493 5.347 14.900 1.00 98.88 97 TYR A O 1
ATOM 752 N N . LYS A 1 98 ? -3.392 5.865 14.287 1.00 98.81 98 LYS A N 1
ATOM 753 C CA . LYS A 1 98 ? -3.502 7.293 14.620 1.00 98.81 98 LYS A CA 1
ATOM 754 C C . LYS A 1 98 ? -4.577 7.996 13.795 1.00 98.81 98 LYS A C 1
ATOM 756 O O . LYS A 1 98 ? -5.388 8.727 14.353 1.00 98.81 98 LYS A O 1
ATOM 761 N N . LEU A 1 99 ? -4.649 7.737 12.487 1.00 98.81 99 LEU A N 1
ATOM 762 C CA . LEU A 1 99 ? -5.721 8.271 11.639 1.00 98.81 99 LEU A CA 1
ATOM 763 C C . LEU A 1 99 ? -7.113 7.879 12.165 1.00 98.81 99 LEU A C 1
ATOM 765 O O . LEU A 1 99 ? -7.974 8.742 12.339 1.00 98.81 99 LEU A O 1
ATOM 769 N N . VAL A 1 100 ? -7.367 6.594 12.410 1.00 98.69 100 VAL A N 1
ATOM 770 C CA . VAL A 1 100 ? -8.716 6.155 12.798 1.00 98.69 100 VAL A CA 1
ATOM 771 C C . VAL A 1 100 ? -9.081 6.612 14.213 1.00 98.69 100 VAL A C 1
ATOM 773 O O . VAL A 1 100 ? -10.222 7.008 14.438 1.00 98.69 100 VAL A O 1
ATOM 776 N N . THR A 1 101 ? -8.129 6.638 15.148 1.00 98.62 101 THR A N 1
ATOM 777 C CA . THR A 1 101 ? -8.399 6.985 16.552 1.00 98.62 101 THR A CA 1
ATOM 778 C C . THR A 1 101 ? -8.370 8.487 16.826 1.00 98.62 101 THR A C 1
ATOM 780 O O . THR A 1 101 ? -9.315 9.012 17.414 1.00 98.62 101 THR A O 1
ATOM 783 N N . GLU A 1 102 ? -7.317 9.189 16.402 1.00 98.44 102 GLU A N 1
ATOM 784 C CA . GLU A 1 102 ? -7.082 10.599 16.737 1.00 98.44 102 GLU A CA 1
ATOM 785 C C . GLU A 1 102 ? -7.847 11.532 15.794 1.00 98.44 102 GLU A C 1
ATOM 787 O O . GLU A 1 102 ? -8.439 12.515 16.238 1.00 98.44 102 GLU A O 1
ATOM 792 N N . ARG A 1 103 ? -7.881 11.219 14.490 1.00 98.12 103 ARG A N 1
ATOM 793 C CA . ARG A 1 103 ? -8.562 12.063 13.495 1.00 98.12 103 ARG A CA 1
ATOM 794 C C . ARG A 1 103 ? -10.034 11.715 13.323 1.00 98.12 103 ARG A C 1
ATOM 796 O O . ARG A 1 103 ? -10.850 12.627 13.214 1.00 98.12 103 ARG A O 1
ATOM 803 N N . LEU A 1 104 ? -10.371 10.430 13.233 1.00 98.19 104 LEU A N 1
ATOM 804 C CA . LEU A 1 104 ? -11.747 9.992 12.959 1.00 98.19 104 LEU A CA 1
ATOM 805 C C . LEU A 1 104 ? -12.537 9.627 14.221 1.00 98.19 104 LEU A C 1
ATOM 807 O O . LEU A 1 104 ? -13.745 9.429 14.134 1.00 98.19 104 LEU A O 1
ATOM 811 N N . GLY A 1 105 ? -11.888 9.553 15.387 1.00 98.12 105 GLY A N 1
ATOM 812 C CA . GLY A 1 105 ? -12.554 9.257 16.657 1.00 98.12 105 GLY A CA 1
ATOM 813 C C . GLY A 1 105 ? -13.094 7.827 16.776 1.00 98.12 105 GLY A C 1
ATOM 814 O O . GLY A 1 105 ? -13.863 7.547 17.697 1.00 98.12 105 GLY A O 1
ATOM 815 N N . ILE A 1 106 ? -12.699 6.922 15.877 1.00 98.31 106 ILE A N 1
ATOM 816 C CA . ILE A 1 106 ? -13.164 5.534 15.828 1.00 98.31 106 ILE A CA 1
ATOM 817 C C . ILE A 1 106 ? -12.590 4.767 17.020 1.00 98.31 106 ILE A C 1
ATOM 819 O O . ILE A 1 106 ? -11.390 4.802 17.286 1.00 98.31 106 ILE A O 1
ATOM 823 N N . LYS A 1 107 ? -13.468 4.072 17.750 1.00 97.19 107 LYS A N 1
ATOM 824 C CA . LYS A 1 107 ? -13.116 3.339 18.980 1.00 97.19 107 LYS A CA 1
ATOM 825 C C . LYS A 1 107 ? -12.905 1.843 18.773 1.00 97.19 107 LYS A C 1
ATOM 827 O O . LYS A 1 107 ? -12.263 1.207 19.595 1.00 97.19 107 LYS A O 1
ATOM 832 N N . SER A 1 108 ? -13.442 1.298 17.687 1.00 98.12 108 SER A N 1
ATOM 833 C CA . SER A 1 108 ? -13.178 -0.062 17.217 1.00 98.12 108 SER A CA 1
ATOM 834 C C . SER A 1 108 ? -13.494 -0.150 15.725 1.00 98.12 108 SER A C 1
ATOM 836 O O . SER A 1 108 ? -14.287 0.644 15.211 1.00 98.12 108 SER A O 1
ATOM 838 N N . LEU A 1 109 ? -12.872 -1.104 15.044 1.00 98.75 109 LEU A N 1
ATOM 839 C CA . LEU A 1 109 ? -13.136 -1.505 13.671 1.00 98.75 109 LEU A CA 1
ATOM 840 C C . LEU A 1 109 ? -13.906 -2.824 13.683 1.00 98.75 109 LEU A C 1
ATOM 842 O O . LEU A 1 109 ? -13.417 -3.832 14.199 1.00 98.75 109 LEU A O 1
ATOM 846 N N . ASP A 1 110 ? -15.095 -2.839 13.082 1.00 98.69 110 ASP A N 1
ATOM 847 C CA . ASP A 1 110 ? -15.833 -4.090 12.903 1.00 98.69 110 ASP A CA 1
ATOM 848 C C . ASP A 1 110 ? -15.110 -5.026 11.936 1.00 98.69 110 ASP A C 1
ATOM 850 O O . ASP A 1 110 ? -15.139 -6.242 12.130 1.00 98.69 110 ASP A O 1
ATOM 854 N N . ALA A 1 111 ? -14.435 -4.470 10.925 1.00 98.56 111 ALA A N 1
ATOM 855 C CA . ALA A 1 111 ? -13.587 -5.233 10.023 1.00 98.56 111 ALA A CA 1
ATOM 856 C C . ALA A 1 111 ? -12.387 -4.432 9.496 1.00 98.56 111 ALA A C 1
ATOM 858 O O . ALA A 1 111 ? -12.490 -3.243 9.191 1.00 98.56 111 ALA A O 1
ATOM 859 N N . VAL A 1 112 ? -11.265 -5.119 9.295 1.00 98.81 112 VAL A N 1
ATOM 860 C CA . VAL A 1 112 ? -10.199 -4.688 8.380 1.00 98.81 112 VAL A CA 1
ATOM 861 C C . VAL A 1 112 ? -10.219 -5.619 7.175 1.00 98.81 112 VAL A C 1
ATOM 863 O O . VAL A 1 112 ? -10.169 -6.837 7.335 1.00 98.81 112 VAL A O 1
ATOM 866 N N . IL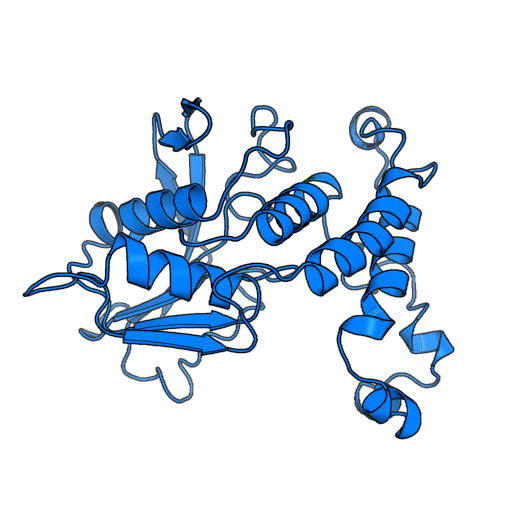E A 1 113 ? -10.330 -5.066 5.970 1.00 98.81 113 ILE A N 1
ATOM 867 C CA . ILE A 1 113 ? -10.520 -5.835 4.73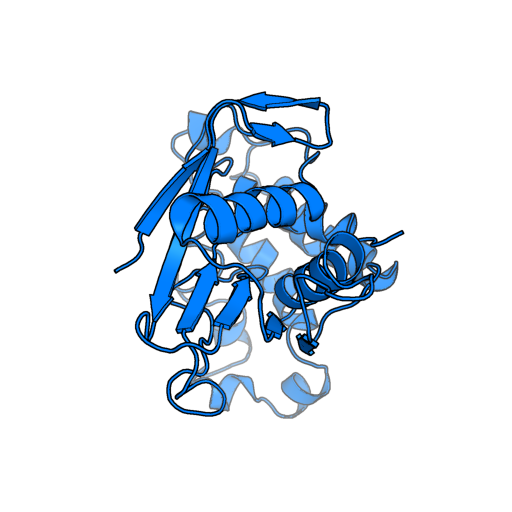4 1.00 98.81 113 ILE A CA 1
ATOM 868 C C . ILE A 1 113 ? -9.419 -5.454 3.760 1.00 98.81 113 ILE A C 1
ATOM 870 O O . ILE A 1 113 ? -9.296 -4.289 3.396 1.00 98.81 113 ILE A O 1
ATOM 874 N N . GLY A 1 114 ? -8.628 -6.424 3.315 1.00 98.25 114 GLY A N 1
ATOM 875 C CA . GLY A 1 114 ? -7.434 -6.134 2.532 1.00 98.25 114 GLY A CA 1
ATOM 876 C C . GLY A 1 114 ? -7.169 -7.128 1.411 1.00 98.25 114 GLY A C 1
ATOM 877 O O . GLY A 1 114 ? -7.302 -8.334 1.602 1.00 98.25 114 GLY A O 1
ATOM 878 N N . PHE A 1 115 ? -6.742 -6.613 0.255 1.00 98.31 115 PHE A N 1
ATOM 879 C CA . PHE A 1 115 ? -6.327 -7.399 -0.910 1.00 98.31 115 PHE A CA 1
ATOM 880 C C . PHE A 1 115 ? -4.804 -7.370 -1.101 1.00 98.31 115 PHE A C 1
ATOM 882 O O . PHE A 1 115 ? -4.217 -6.294 -1.018 1.00 98.31 115 PHE A O 1
ATOM 889 N N . SER A 1 116 ? -4.146 -8.500 -1.390 1.00 97.50 116 SER A N 1
ATOM 890 C CA . SER A 1 116 ? -2.691 -8.557 -1.657 1.00 97.50 116 SER A CA 1
ATOM 891 C C . SER A 1 116 ? -1.870 -7.963 -0.491 1.00 97.50 116 SER A C 1
ATOM 893 O O . SER A 1 116 ? -2.024 -8.419 0.643 1.00 97.50 116 SER A O 1
ATOM 895 N N . MET A 1 117 ? -1.058 -6.919 -0.699 1.00 98.56 117 MET A N 1
ATOM 896 C CA . MET A 1 117 ? -0.393 -6.180 0.394 1.00 98.56 117 MET A CA 1
ATOM 897 C C . MET A 1 117 ? -1.382 -5.556 1.396 1.00 98.56 117 MET A C 1
ATOM 899 O O . MET A 1 117 ? -1.073 -5.403 2.576 1.00 98.56 117 MET A O 1
ATOM 903 N N . GLY A 1 118 ? -2.600 -5.225 0.962 1.00 98.56 118 GLY A N 1
ATOM 904 C CA . GLY A 1 118 ? -3.704 -4.878 1.858 1.00 98.56 118 GLY A CA 1
ATOM 905 C C . GLY A 1 118 ? -4.100 -6.054 2.754 1.00 98.56 118 GLY A C 1
ATOM 906 O O . GLY A 1 118 ? -4.389 -5.868 3.931 1.00 98.56 118 GLY A O 1
ATOM 907 N N . GLY A 1 119 ? -4.066 -7.280 2.227 1.00 98.50 119 GLY A N 1
ATOM 908 C CA . GLY A 1 119 ? -4.316 -8.502 2.993 1.00 98.50 119 GLY A CA 1
ATOM 909 C C . GLY A 1 119 ? -3.222 -8.771 4.027 1.00 98.50 119 GLY A C 1
ATOM 910 O O . GLY A 1 119 ? -3.531 -9.131 5.159 1.00 98.50 119 GLY A O 1
ATOM 911 N N . GLN A 1 120 ? -1.956 -8.511 3.685 1.00 98.69 120 GLN A N 1
ATOM 912 C CA . GLN A 1 120 ? -0.866 -8.546 4.668 1.00 98.69 120 GLN A CA 1
ATOM 913 C C . GLN A 1 120 ? -1.094 -7.512 5.780 1.00 98.69 120 GLN A C 1
ATOM 915 O O . GLN A 1 120 ? -0.992 -7.844 6.957 1.00 98.69 120 GLN A O 1
ATOM 920 N N . GLN A 1 121 ? -1.513 -6.289 5.438 1.00 98.81 121 GLN A N 1
ATOM 921 C CA . GLN A 1 121 ? -1.904 -5.296 6.446 1.00 98.81 121 GLN A CA 1
ATOM 922 C C . GLN A 1 121 ? -3.068 -5.763 7.318 1.00 98.81 121 GLN A C 1
ATOM 924 O O . GLN A 1 121 ? -3.037 -5.513 8.516 1.00 98.81 121 GLN A O 1
ATOM 929 N N . ALA A 1 122 ? -4.070 -6.452 6.766 1.00 98.75 122 ALA A N 1
ATOM 930 C CA . ALA A 1 122 ? -5.165 -7.008 7.561 1.00 98.75 122 ALA A CA 1
ATOM 931 C C . ALA A 1 122 ? -4.664 -8.043 8.588 1.00 98.75 122 ALA A C 1
ATOM 933 O O . ALA A 1 122 ? -5.122 -8.026 9.730 1.00 98.75 122 ALA A O 1
ATOM 934 N N . TYR A 1 123 ? -3.673 -8.873 8.235 1.00 98.69 123 TYR A N 1
ATOM 935 C CA . TYR A 1 123 ? -2.993 -9.741 9.204 1.00 98.69 123 TYR A CA 1
ATOM 936 C C . TYR A 1 123 ? -2.236 -8.946 10.276 1.00 98.69 123 TYR A C 1
ATOM 938 O O . TYR A 1 123 ? -2.406 -9.220 11.462 1.00 98.69 123 TYR A O 1
ATOM 946 N N . HIS A 1 124 ? -1.446 -7.939 9.889 1.00 98.69 124 HIS A N 1
ATOM 947 C CA . HIS A 1 124 ? -0.737 -7.089 10.853 1.00 98.69 124 HIS A CA 1
ATOM 948 C C . HIS A 1 124 ? -1.704 -6.359 11.798 1.00 98.69 124 HIS A C 1
ATOM 950 O O . HIS A 1 124 ? -1.474 -6.327 13.002 1.00 98.69 124 HIS A O 1
ATOM 956 N N . TRP A 1 125 ? -2.822 -5.839 11.287 1.00 98.75 125 TRP A N 1
ATOM 957 C CA . TRP A 1 125 ? -3.899 -5.254 12.089 1.00 98.75 125 TRP A CA 1
ATOM 958 C C . TRP A 1 125 ? -4.471 -6.244 13.106 1.00 98.75 125 TRP A C 1
ATOM 960 O O . TRP A 1 125 ? -4.650 -5.884 14.269 1.00 98.75 125 TRP A O 1
ATOM 970 N N . ALA A 1 126 ? -4.739 -7.482 12.685 1.00 98.19 126 ALA A N 1
ATOM 971 C CA . ALA A 1 126 ? -5.265 -8.521 13.566 1.00 98.19 126 ALA A CA 1
ATOM 972 C C . ALA A 1 126 ? -4.288 -8.863 14.703 1.00 98.19 126 ALA A C 1
ATOM 974 O O . ALA A 1 126 ? -4.711 -9.000 15.846 1.00 98.19 126 ALA A O 1
ATOM 975 N N . VAL A 1 127 ? -2.985 -8.945 14.420 1.00 97.81 127 VAL A N 1
ATOM 976 C CA . VAL A 1 127 ? -1.970 -9.221 15.451 1.00 97.81 127 VAL A CA 1
ATOM 977 C C . VAL A 1 127 ? -1.757 -8.028 16.378 1.00 97.81 127 VAL A C 1
ATOM 979 O O . VAL A 1 127 ? -1.711 -8.193 17.592 1.00 97.81 127 VAL A O 1
ATOM 982 N N . MET A 1 128 ? -1.641 -6.819 15.827 1.00 98.06 128 MET A N 1
ATOM 983 C CA . MET A 1 128 ? -1.308 -5.623 16.608 1.00 98.06 128 MET A CA 1
ATOM 984 C C . MET A 1 128 ? -2.488 -5.105 17.439 1.00 98.06 128 MET A C 1
ATOM 986 O O . MET A 1 128 ? -2.282 -4.503 18.491 1.00 98.06 128 MET A O 1
ATOM 990 N N . HIS A 1 129 ? -3.722 -5.308 16.965 1.00 98.44 129 HIS A N 1
ATOM 991 C CA . HIS A 1 129 ? -4.915 -4.652 17.509 1.00 98.44 129 HIS A CA 1
ATOM 992 C C . HIS A 1 129 ? -6.157 -5.563 17.603 1.00 98.44 129 HIS A C 1
ATOM 994 O O . HIS A 1 129 ? -7.244 -5.072 17.914 1.00 98.44 129 HIS A O 1
ATOM 1000 N N . GLY A 1 130 ? -6.029 -6.867 17.339 1.00 97.50 130 GLY A N 1
ATOM 1001 C CA . GLY A 1 130 ? -7.138 -7.835 17.334 1.00 97.50 130 GLY A CA 1
ATOM 1002 C C . GLY A 1 130 ? -7.196 -8.785 18.537 1.00 97.50 130 GLY A C 1
ATOM 1003 O O . GLY A 1 130 ? -8.005 -9.708 18.534 1.00 97.50 130 GLY A O 1
ATOM 1004 N N . SER A 1 131 ? -6.362 -8.592 19.563 1.00 93.75 131 SER A N 1
ATOM 1005 C CA . SER A 1 131 ? -6.320 -9.437 20.768 1.00 93.75 131 SER A CA 1
ATOM 1006 C C . SER A 1 131 ? -6.928 -8.763 22.007 1.00 93.75 131 SER A C 1
ATOM 1008 O O . SER A 1 131 ? -6.917 -7.537 22.114 1.00 93.75 131 SER A O 1
ATOM 1010 N N . GLY A 1 132 ? -7.361 -9.564 22.986 1.00 92.75 132 GLY A N 1
ATOM 1011 C CA . GLY A 1 132 ? -7.900 -9.108 24.278 1.00 92.75 132 GLY A CA 1
ATOM 1012 C C . GLY A 1 132 ? -9.418 -9.281 24.398 1.00 92.75 132 GLY A C 1
ATOM 1013 O O . GLY A 1 132 ? -10.063 -9.763 23.474 1.00 92.75 132 GLY A O 1
ATOM 1014 N N . GLU A 1 133 ? -9.992 -8.899 25.545 1.00 92.62 133 GLU A N 1
ATOM 1015 C CA . GLU A 1 133 ? -11.441 -9.032 25.807 1.00 92.62 133 GLU A CA 1
ATOM 1016 C C . GLU A 1 133 ? -12.293 -8.085 24.948 1.00 92.62 133 GLU A C 1
ATOM 1018 O O . GLU A 1 133 ? -13.396 -8.435 24.542 1.00 92.62 133 GLU A O 1
ATOM 1023 N N . ASN A 1 134 ? -11.761 -6.897 24.639 1.00 94.00 134 ASN A N 1
ATOM 1024 C CA . ASN A 1 134 ? -12.395 -5.885 23.793 1.00 94.00 134 ASN A CA 1
ATOM 1025 C C . ASN A 1 134 ? -11.406 -5.432 22.706 1.00 94.00 134 ASN A C 1
ATOM 1027 O O . ASN A 1 134 ? -10.831 -4.345 22.819 1.00 94.00 134 ASN A O 1
ATOM 1031 N N . PRO A 1 135 ? -11.143 -6.269 21.685 1.00 97.38 135 PRO A N 1
ATOM 1032 C CA . PRO A 1 135 ? -10.149 -5.956 20.668 1.00 97.38 135 PRO A CA 1
ATOM 1033 C C . PRO A 1 135 ? -10.591 -4.758 19.822 1.00 97.38 135 PRO A C 1
ATOM 1035 O O . PRO A 1 135 ? -11.775 -4.585 19.518 1.00 97.38 135 PRO A O 1
ATOM 1038 N N . PHE A 1 136 ? -9.627 -3.933 19.404 1.00 98.62 136 PHE A N 1
ATOM 1039 C CA . PHE A 1 136 ? -9.912 -2.799 18.527 1.00 98.62 136 PHE A CA 1
ATOM 1040 C C . PHE A 1 136 ? -10.347 -3.280 17.139 1.00 98.62 136 PHE A C 1
ATOM 1042 O O . PHE A 1 136 ? -11.264 -2.702 16.569 1.00 98.62 136 PHE A O 1
ATOM 1049 N N . VAL A 1 137 ? -9.740 -4.345 16.607 1.00 98.62 137 VAL A N 1
ATOM 1050 C CA . VAL A 1 137 ? -10.162 -5.011 15.364 1.00 98.62 137 VAL A CA 1
ATOM 1051 C C . VAL A 1 137 ? -10.961 -6.263 15.700 1.00 98.62 137 VAL A C 1
ATOM 1053 O O . VAL A 1 137 ? -10.417 -7.207 16.265 1.00 98.62 137 VAL A O 1
ATOM 1056 N N . LYS A 1 138 ? -12.240 -6.300 15.314 1.00 98.44 138 LYS A N 1
ATOM 1057 C CA . LYS A 1 138 ? -13.113 -7.454 15.589 1.00 98.44 138 LYS A CA 1
ATOM 1058 C C . LYS A 1 138 ? -12.980 -8.568 14.553 1.00 98.44 138 LYS A C 1
ATOM 1060 O O . LYS A 1 138 ? -13.065 -9.738 14.902 1.00 98.44 138 LYS A O 1
ATOM 1065 N N . ASN A 1 139 ? -12.793 -8.212 13.280 1.00 98.31 139 ASN A N 1
ATOM 1066 C CA . ASN A 1 139 ? -12.666 -9.166 12.179 1.00 98.31 139 ASN A CA 1
ATOM 1067 C C . ASN A 1 139 ? -11.580 -8.724 11.193 1.00 98.31 139 ASN A C 1
ATOM 1069 O O . ASN A 1 139 ? -11.428 -7.534 10.913 1.00 98.31 139 ASN A O 1
ATOM 1073 N N . ALA A 1 140 ? -10.878 -9.690 10.605 1.00 98.31 140 ALA A N 1
ATOM 1074 C CA . ALA A 1 140 ? -9.962 -9.464 9.493 1.00 98.31 140 ALA A CA 1
ATOM 1075 C C . ALA A 1 140 ? -10.408 -10.289 8.281 1.00 98.31 140 ALA A C 1
ATOM 1077 O O . ALA A 1 140 ? -10.578 -11.503 8.375 1.00 98.31 140 ALA A O 1
ATOM 1078 N N . VAL A 1 141 ? -10.593 -9.631 7.137 1.00 98.56 141 VAL A N 1
ATOM 1079 C CA . VAL A 1 141 ? -10.916 -10.273 5.859 1.00 98.56 141 VAL A CA 1
ATOM 1080 C C . VAL A 1 141 ? -9.705 -10.146 4.948 1.00 98.56 141 VAL A C 1
ATOM 1082 O O . VAL A 1 141 ? -9.413 -9.075 4.410 1.00 98.56 141 VAL A O 1
ATOM 1085 N N . VAL A 1 142 ? -8.993 -11.256 4.786 1.00 98.56 142 VAL A N 1
ATOM 1086 C CA . VAL A 1 142 ? -7.780 -11.331 3.974 1.00 98.56 142 VAL A CA 1
ATOM 1087 C C . VAL A 1 142 ? -8.127 -11.891 2.600 1.00 98.56 142 VAL A C 1
ATOM 1089 O O . VAL A 1 142 ? -8.555 -13.036 2.474 1.00 98.56 142 VAL A O 1
ATOM 1092 N N . ILE A 1 143 ? -7.908 -11.095 1.558 1.00 98.25 143 ILE A N 1
ATOM 1093 C CA . ILE A 1 143 ? -8.152 -11.470 0.165 1.00 98.25 143 ILE A CA 1
ATOM 1094 C C . ILE A 1 143 ? -6.797 -11.570 -0.542 1.00 98.25 143 ILE A C 1
ATOM 1096 O O . ILE A 1 143 ? -6.074 -10.584 -0.651 1.00 98.25 143 ILE A O 1
ATOM 1100 N N . CYS A 1 144 ? -6.426 -12.756 -1.028 1.00 96.25 144 CYS A N 1
ATOM 1101 C CA . CYS A 1 144 ? -5.173 -12.967 -1.775 1.00 96.25 144 CYS A CA 1
ATOM 1102 C C . CYS A 1 144 ? -3.906 -12.426 -1.067 1.00 96.25 144 CYS A C 1
ATOM 1104 O O . CYS A 1 144 ? -3.023 -11.884 -1.726 1.00 96.25 144 CYS A O 1
ATOM 1106 N N . GLY A 1 145 ? -3.821 -12.534 0.263 1.00 96.12 145 GLY A N 1
ATOM 1107 C CA . GLY A 1 145 ? -2.667 -12.106 1.064 1.00 96.12 145 GLY A CA 1
ATOM 1108 C C . GLY A 1 145 ? -2.140 -13.233 1.955 1.00 96.12 145 GLY A C 1
ATOM 1109 O O . GLY A 1 145 ? -2.825 -14.234 2.158 1.00 96.12 145 GLY A O 1
ATOM 1110 N N . SER A 1 146 ? -0.932 -13.072 2.497 1.00 97.19 146 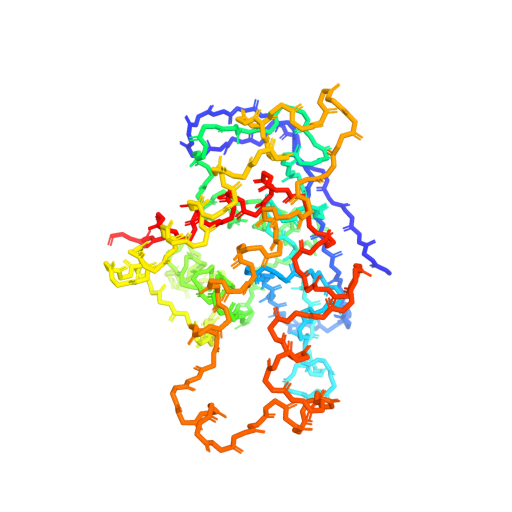SER A N 1
ATOM 1111 C CA . SER A 1 146 ? -0.307 -14.033 3.414 1.00 97.19 146 SER A CA 1
ATOM 1112 C C . SER A 1 146 ? 0.229 -13.351 4.675 1.00 97.19 146 SER A C 1
ATOM 1114 O O . SER A 1 146 ? 0.678 -12.207 4.636 1.00 97.19 146 SER A O 1
ATOM 1116 N N . ALA A 1 147 ? 0.201 -14.070 5.797 1.00 97.56 147 ALA A N 1
ATOM 1117 C CA . ALA A 1 147 ? 0.727 -13.600 7.081 1.00 97.56 147 ALA A CA 1
ATOM 1118 C C . ALA A 1 147 ? 2.255 -13.418 7.068 1.00 97.56 147 ALA A C 1
ATOM 1120 O O . ALA A 1 147 ? 2.792 -12.545 7.738 1.00 97.56 147 ALA A O 1
ATOM 1121 N N . LYS A 1 148 ? 2.940 -14.230 6.260 1.00 98.44 148 LYS A N 1
ATOM 1122 C CA . LYS A 1 148 ? 4.375 -14.162 6.005 1.00 98.44 148 LYS A CA 1
ATOM 1123 C C . LYS A 1 148 ? 4.619 -14.267 4.511 1.00 98.44 148 LYS A C 1
ATOM 1125 O O . LYS A 1 148 ? 3.980 -15.074 3.824 1.00 98.44 148 LYS A O 1
ATOM 1130 N N . THR A 1 149 ? 5.511 -13.442 3.990 1.00 98.38 149 THR A N 1
ATOM 1131 C CA . THR A 1 149 ? 5.909 -13.498 2.589 1.00 98.38 149 THR A CA 1
ATOM 1132 C C . THR A 1 149 ? 6.705 -14.775 2.352 1.00 98.38 149 THR A C 1
ATOM 1134 O O . THR A 1 149 ? 7.690 -15.060 3.031 1.00 98.38 149 THR A O 1
ATOM 1137 N N . SER A 1 150 ? 6.242 -15.589 1.404 1.00 97.94 150 SER A N 1
ATOM 1138 C CA . SER A 1 150 ? 6.905 -16.848 1.069 1.00 97.94 150 SER A CA 1
ATOM 1139 C C . SER A 1 150 ? 8.238 -16.599 0.356 1.00 97.94 150 SER A C 1
ATOM 1141 O O . SER A 1 150 ? 8.398 -15.592 -0.337 1.00 97.94 150 SER A O 1
ATOM 1143 N N . GLY A 1 151 ? 9.169 -17.556 0.433 1.00 98.12 151 GLY A N 1
ATOM 1144 C CA . GLY A 1 151 ? 10.412 -17.497 -0.349 1.00 98.12 151 GLY A CA 1
ATOM 1145 C C . GLY A 1 151 ? 10.159 -17.421 -1.861 1.00 98.12 151 GLY A C 1
ATOM 1146 O O . GLY A 1 151 ? 10.901 -16.763 -2.583 1.00 98.12 151 GLY A O 1
ATOM 1147 N N . HIS A 1 152 ? 9.057 -18.012 -2.333 1.00 97.00 152 HIS A N 1
ATOM 1148 C CA . HIS A 1 152 ? 8.629 -17.913 -3.724 1.00 97.00 152 HIS A CA 1
ATOM 1149 C C . HIS A 1 152 ? 8.192 -16.490 -4.100 1.00 97.00 152 HIS A C 1
ATOM 1151 O O . HIS A 1 152 ? 8.639 -15.972 -5.118 1.00 97.00 152 HIS A O 1
ATOM 1157 N N . ASN A 1 153 ? 7.382 -15.823 -3.267 1.00 96.44 153 ASN A N 1
ATOM 1158 C CA . ASN A 1 153 ? 7.015 -14.421 -3.498 1.00 96.44 153 ASN A CA 1
ATOM 1159 C C . ASN A 1 153 ? 8.227 -13.493 -3.415 1.00 96.44 153 ASN A C 1
ATOM 1161 O O . ASN A 1 153 ? 8.329 -12.566 -4.214 1.00 96.44 153 ASN A O 1
ATOM 1165 N N . TYR A 1 154 ? 9.146 -13.759 -2.483 1.00 97.94 154 TYR A N 1
ATOM 1166 C CA . TYR A 1 154 ? 10.392 -13.010 -2.373 1.00 97.94 154 TYR A CA 1
ATOM 1167 C C . TYR A 1 154 ? 11.200 -13.097 -3.672 1.00 97.94 154 TYR A C 1
ATOM 1169 O O . TYR A 1 154 ? 11.534 -12.065 -4.249 1.00 97.94 154 TYR A O 1
ATOM 1177 N N . ALA A 1 155 ? 11.458 -14.319 -4.154 1.00 97.69 155 ALA A N 1
ATOM 1178 C CA . ALA A 1 155 ? 12.223 -14.566 -5.374 1.00 97.69 155 ALA A CA 1
ATOM 1179 C C . ALA A 1 155 ? 11.529 -14.018 -6.628 1.00 97.69 155 ALA A C 1
ATOM 1181 O O . ALA A 1 155 ? 12.189 -13.474 -7.508 1.00 97.69 155 ALA A O 1
ATOM 1182 N N . PHE A 1 156 ? 10.198 -14.114 -6.698 1.00 95.81 156 PHE A N 1
ATOM 1183 C CA . PHE A 1 156 ? 9.413 -13.484 -7.755 1.00 95.81 156 PHE A CA 1
ATOM 1184 C C . PHE A 1 156 ? 9.699 -11.980 -7.837 1.00 95.81 156 PHE A C 1
ATOM 1186 O O . PHE A 1 156 ? 9.982 -11.481 -8.924 1.00 95.81 156 PHE A O 1
ATOM 1193 N N . LEU A 1 157 ? 9.657 -11.268 -6.706 1.00 97.62 157 LEU A N 1
ATOM 1194 C CA . LEU A 1 157 ? 9.822 -9.813 -6.672 1.00 97.62 157 LEU A CA 1
ATOM 1195 C C . LEU A 1 157 ? 11.205 -9.350 -7.118 1.00 97.62 157 LEU A C 1
ATOM 1197 O O . LEU A 1 157 ? 11.311 -8.273 -7.704 1.00 97.62 157 LEU A O 1
ATOM 1201 N N . GLU A 1 158 ? 12.238 -10.169 -6.915 1.00 98.19 158 GLU A N 1
ATOM 1202 C CA . GLU A 1 158 ? 13.590 -9.851 -7.380 1.00 98.19 158 GLU A CA 1
ATOM 1203 C C . GLU A 1 158 ? 13.646 -9.635 -8.899 1.00 98.19 158 GLU A C 1
ATOM 1205 O O . GLU A 1 158 ? 14.403 -8.782 -9.358 1.00 98.19 158 GLU A O 1
ATOM 1210 N N . GLY A 1 159 ? 12.822 -10.334 -9.689 1.00 97.44 159 GLY A N 1
ATOM 1211 C CA . GLY A 1 159 ? 12.783 -10.178 -11.147 1.00 97.44 159 GLY A CA 1
ATOM 1212 C C . GLY A 1 159 ? 12.341 -8.775 -11.590 1.00 97.44 159 GLY A C 1
ATOM 1213 O O . GLY A 1 159 ? 13.142 -8.054 -12.191 1.00 97.44 159 GLY A O 1
ATOM 1214 N N . PRO A 1 160 ? 11.095 -8.351 -11.298 1.00 96.88 160 PRO A N 1
ATOM 1215 C CA . PRO A 1 160 ? 10.619 -7.005 -11.598 1.00 96.88 160 PRO A CA 1
ATOM 1216 C C . PRO A 1 160 ? 11.491 -5.907 -10.976 1.00 96.88 160 PRO A C 1
ATOM 1218 O O . PRO A 1 160 ? 11.808 -4.942 -11.669 1.00 96.88 160 PRO A O 1
ATOM 1221 N N . ILE A 1 161 ? 11.936 -6.065 -9.720 1.00 98.00 161 ILE A N 1
ATOM 1222 C CA . ILE A 1 161 ? 12.852 -5.111 -9.074 1.00 98.00 161 ILE A CA 1
ATOM 1223 C C . ILE A 1 161 ? 14.133 -4.956 -9.898 1.00 98.00 161 ILE A C 1
ATOM 1225 O O . ILE A 1 161 ? 14.486 -3.832 -10.241 1.00 98.00 161 ILE A O 1
ATOM 1229 N N . SER A 1 162 ? 14.788 -6.060 -10.269 1.00 98.06 162 SER A N 1
ATOM 1230 C CA . SER A 1 162 ? 16.014 -6.018 -11.077 1.00 98.06 162 SER A CA 1
ATOM 1231 C C . SER A 1 162 ? 15.769 -5.367 -12.437 1.00 98.06 162 SER A C 1
ATOM 1233 O O . SER A 1 162 ? 16.594 -4.586 -12.899 1.00 98.06 162 SER A O 1
ATOM 1235 N N . ALA A 1 163 ? 14.628 -5.644 -13.078 1.00 97.19 163 ALA A N 1
ATOM 1236 C CA . ALA A 1 163 ? 14.278 -5.045 -14.366 1.00 97.19 163 ALA A CA 1
ATOM 1237 C C . ALA A 1 163 ? 14.158 -3.511 -14.294 1.00 97.19 163 ALA A C 1
ATOM 1239 O O . ALA A 1 163 ? 14.512 -2.828 -15.253 1.00 97.19 163 ALA A O 1
ATOM 1240 N N . LEU A 1 164 ? 13.682 -2.978 -13.164 1.00 97.75 164 LEU A N 1
ATOM 1241 C CA . LEU A 1 164 ? 13.607 -1.540 -12.919 1.00 97.75 164 LEU A CA 1
ATOM 1242 C C . LEU A 1 164 ? 14.971 -0.957 -12.540 1.00 97.75 164 LEU A C 1
ATOM 1244 O O . LEU A 1 164 ? 15.408 0.010 -13.148 1.00 97.75 164 LEU A O 1
ATOM 1248 N N . THR A 1 165 ? 15.665 -1.539 -11.561 1.00 97.81 165 THR A N 1
ATOM 1249 C CA . THR A 1 165 ? 16.891 -0.938 -11.008 1.00 97.81 165 THR A CA 1
ATOM 1250 C C . THR A 1 165 ? 18.095 -1.028 -11.940 1.00 97.81 165 THR A C 1
ATOM 1252 O O . THR A 1 165 ? 19.034 -0.249 -11.802 1.00 97.81 165 THR A O 1
ATOM 1255 N N . THR A 1 166 ? 18.081 -1.955 -12.900 1.00 97.44 166 THR A N 1
ATOM 1256 C CA . THR A 1 166 ? 19.141 -2.091 -13.914 1.00 97.44 166 THR A CA 1
ATOM 1257 C C . THR A 1 166 ? 18.847 -1.321 -15.200 1.00 97.44 166 THR A C 1
ATOM 1259 O O . THR A 1 166 ? 19.668 -1.324 -16.119 1.00 97.44 166 THR A O 1
ATOM 1262 N N . SER A 1 167 ? 17.691 -0.656 -15.299 1.00 97.19 167 SER A N 1
ATOM 1263 C CA . SER A 1 167 ? 17.363 0.120 -16.487 1.00 97.19 167 SER A CA 1
ATOM 1264 C C . SER A 1 167 ? 18.223 1.385 -16.558 1.00 97.19 167 SER A C 1
ATOM 1266 O O . SER A 1 167 ? 18.439 2.080 -15.564 1.00 97.19 167 SER A O 1
ATOM 1268 N N . HIS A 1 168 ? 18.717 1.707 -17.756 1.00 96.00 168 HIS A N 1
ATOM 1269 C CA . HIS A 1 168 ? 19.572 2.886 -17.959 1.00 96.00 168 HIS A CA 1
ATOM 1270 C C . HIS A 1 168 ? 18.897 4.202 -17.526 1.00 96.00 168 HIS A C 1
ATOM 1272 O O . HIS A 1 168 ? 19.577 5.129 -17.109 1.00 96.00 168 HIS A O 1
ATOM 1278 N N . ASP A 1 169 ? 17.567 4.280 -17.609 1.00 96.56 169 ASP A N 1
ATOM 1279 C CA . ASP A 1 169 ? 16.772 5.460 -17.274 1.00 96.56 169 ASP A CA 1
ATOM 1280 C C . ASP A 1 169 ? 16.393 5.548 -15.789 1.00 96.56 169 ASP A C 1
ATOM 1282 O O . ASP A 1 169 ? 15.924 6.599 -15.356 1.00 96.56 169 ASP A O 1
ATOM 1286 N N . TYR A 1 170 ? 16.620 4.491 -14.999 1.00 97.25 170 TYR A N 1
ATOM 1287 C CA . TYR A 1 170 ? 16.608 4.564 -13.534 1.00 97.25 170 TYR A CA 1
ATOM 1288 C C . TYR A 1 170 ? 17.895 5.193 -12.990 1.00 97.25 170 TYR A C 1
ATOM 1290 O O . TYR A 1 170 ? 17.856 5.907 -11.985 1.00 97.25 170 TYR A O 1
ATOM 1298 N N . ASP A 1 171 ? 19.021 4.974 -13.675 1.00 95.62 171 ASP A N 1
ATOM 1299 C CA . ASP A 1 171 ? 20.315 5.608 -13.397 1.00 95.62 171 ASP A CA 1
ATOM 1300 C C . ASP A 1 171 ? 20.731 5.536 -11.913 1.00 95.62 171 ASP A C 1
ATOM 1302 O O . ASP A 1 171 ? 21.048 6.540 -11.270 1.00 95.62 171 ASP A O 1
ATOM 1306 N N . ASN A 1 172 ? 20.666 4.335 -11.326 1.00 93.75 172 ASN A N 1
ATOM 1307 C CA . ASN A 1 172 ? 20.972 4.095 -9.908 1.00 93.75 172 ASN A CA 1
ATOM 1308 C C . ASN A 1 172 ? 20.217 5.045 -8.950 1.00 93.75 172 ASN A C 1
ATOM 1310 O O . ASN A 1 172 ? 20.781 5.533 -7.969 1.00 93.75 172 ASN A O 1
ATOM 1314 N N . GLY A 1 173 ? 18.960 5.364 -9.267 1.00 93.31 173 GLY A N 1
ATOM 1315 C CA . GLY A 1 173 ? 18.117 6.268 -8.484 1.00 93.31 173 GLY A CA 1
ATOM 1316 C C . GLY A 1 173 ? 18.345 7.760 -8.762 1.00 93.31 173 GLY A C 1
ATOM 1317 O O . GLY A 1 173 ? 17.715 8.602 -8.122 1.00 93.31 173 GLY A O 1
ATOM 1318 N N . ASN A 1 174 ? 19.210 8.130 -9.715 1.00 94.50 174 ASN A N 1
ATOM 1319 C CA . ASN A 1 174 ? 19.475 9.532 -10.067 1.00 94.50 174 ASN A CA 1
ATOM 1320 C C . ASN A 1 174 ? 18.514 10.104 -11.122 1.00 94.50 174 ASN A C 1
ATOM 1322 O O . ASN A 1 174 ? 18.603 11.293 -11.429 1.00 94.50 174 ASN A O 1
ATOM 1326 N N . TYR A 1 175 ? 17.554 9.319 -11.621 1.00 95.00 175 TYR A N 1
ATOM 1327 C CA . TYR A 1 175 ? 16.582 9.741 -12.642 1.00 95.00 175 TYR A CA 1
ATOM 1328 C C . TYR A 1 175 ? 15.907 11.093 -12.349 1.00 95.00 175 TYR A C 1
ATOM 1330 O O . TYR A 1 175 ? 15.775 11.920 -13.252 1.00 95.00 175 TYR A O 1
ATOM 1338 N N . ARG A 1 176 ? 15.573 11.384 -11.081 1.00 92.31 176 ARG A N 1
ATOM 1339 C CA . ARG A 1 176 ? 14.979 12.675 -10.686 1.00 92.31 176 ARG A CA 1
ATOM 1340 C C . ARG A 1 176 ? 15.934 13.855 -10.865 1.00 92.31 176 ARG A C 1
ATOM 1342 O O . ARG A 1 176 ? 15.507 14.904 -11.330 1.00 92.31 176 ARG A O 1
ATOM 1349 N N . LYS A 1 177 ? 17.227 13.690 -10.552 1.00 91.81 177 LYS A N 1
ATOM 1350 C CA . LYS A 1 177 ? 18.249 14.737 -10.765 1.00 91.81 177 LYS A CA 1
ATOM 1351 C C . LYS A 1 177 ? 18.424 15.051 -12.251 1.00 91.81 177 LYS A C 1
ATOM 1353 O O . LYS A 1 177 ? 18.714 16.186 -12.610 1.00 91.81 177 LYS A O 1
ATOM 1358 N N . ASN A 1 178 ? 18.196 14.051 -13.098 1.00 90.88 178 ASN A N 1
ATOM 1359 C CA . ASN A 1 178 ? 18.275 14.164 -14.549 1.00 90.88 178 ASN A CA 1
ATOM 1360 C C . ASN A 1 178 ? 16.933 14.568 -15.190 1.00 90.88 178 ASN A C 1
ATOM 1362 O O . ASN A 1 178 ? 16.795 14.459 -16.407 1.00 90.88 178 ASN A O 1
ATOM 1366 N N . ASN A 1 179 ? 15.926 14.980 -14.400 1.00 90.81 179 ASN A N 1
ATOM 1367 C CA . ASN A 1 179 ? 14.567 15.295 -14.866 1.00 90.81 179 ASN A CA 1
ATOM 1368 C C . ASN A 1 179 ? 13.974 14.217 -15.795 1.00 90.81 179 ASN A C 1
ATOM 1370 O O . ASN A 1 179 ? 13.287 14.515 -16.771 1.00 90.81 179 ASN A O 1
ATOM 1374 N N . THR A 1 180 ? 14.270 12.953 -15.502 1.00 91.12 180 THR A N 1
ATOM 1375 C CA . THR A 1 180 ? 13.849 11.786 -16.279 1.00 91.12 180 THR A CA 1
ATOM 1376 C C . THR A 1 180 ? 12.884 10.944 -15.449 1.00 91.12 180 THR A C 1
ATOM 1378 O O . THR A 1 180 ? 12.992 10.901 -14.228 1.00 91.12 180 THR A O 1
ATOM 1381 N N . ASN A 1 181 ? 11.943 10.259 -16.100 1.00 92.00 181 ASN A N 1
ATOM 1382 C CA . ASN A 1 181 ? 11.150 9.191 -15.487 1.00 92.00 181 ASN A CA 1
ATOM 1383 C C . ASN A 1 181 ? 11.645 7.845 -16.044 1.00 92.00 181 ASN A C 1
ATOM 1385 O O . ASN A 1 181 ? 11.703 7.742 -17.276 1.00 92.00 181 ASN A O 1
ATOM 1389 N N . PRO A 1 182 ? 11.966 6.829 -15.214 1.00 96.06 182 PRO A N 1
ATOM 1390 C CA . PRO A 1 182 ? 12.456 5.514 -15.650 1.00 96.06 182 PRO A CA 1
ATOM 1391 C C . PRO A 1 182 ? 11.372 4.682 -16.346 1.00 96.06 182 PRO A C 1
ATOM 1393 O O . PRO A 1 182 ? 10.966 3.610 -15.904 1.00 96.06 182 PRO A O 1
ATOM 1396 N N . THR A 1 183 ? 10.863 5.199 -17.454 1.00 95.44 183 THR A N 1
ATOM 1397 C CA . THR A 1 183 ? 9.707 4.684 -18.181 1.00 95.44 183 THR A CA 1
ATOM 1398 C C . THR A 1 183 ? 10.004 3.313 -18.784 1.00 95.44 183 THR A C 1
ATOM 1400 O O . THR A 1 183 ? 9.162 2.416 -18.746 1.00 95.44 183 THR A O 1
ATOM 1403 N N . GLN A 1 184 ? 11.211 3.104 -19.314 1.00 95.25 184 GLN A N 1
ATOM 1404 C CA . GLN A 1 184 ? 11.643 1.807 -19.830 1.00 95.25 184 GLN A CA 1
ATOM 1405 C C . GLN A 1 184 ? 11.795 0.793 -18.696 1.00 95.25 184 GLN A C 1
ATOM 1407 O O . GLN A 1 184 ? 11.305 -0.330 -18.839 1.00 95.25 184 GLN A O 1
ATOM 1412 N N . GLY A 1 185 ? 12.384 1.199 -17.566 1.00 97.00 185 GLY A N 1
ATOM 1413 C CA . GLY A 1 185 ? 12.455 0.386 -16.350 1.00 97.00 185 GLY A CA 1
ATOM 1414 C C . GLY A 1 185 ? 11.079 -0.023 -15.822 1.00 97.00 185 GLY A C 1
ATOM 1415 O O . GLY A 1 185 ? 10.823 -1.207 -15.621 1.00 97.00 185 GLY A O 1
ATOM 1416 N N . LEU A 1 186 ? 10.143 0.921 -15.690 1.00 97.06 186 LEU A N 1
ATOM 1417 C CA . LEU A 1 186 ? 8.772 0.670 -15.218 1.00 97.06 186 LEU A CA 1
ATOM 1418 C C . LEU A 1 186 ? 7.982 -0.237 -16.176 1.00 97.06 186 LEU A C 1
ATOM 1420 O O . LEU A 1 186 ? 7.231 -1.116 -15.745 1.00 97.06 186 LEU A O 1
ATOM 1424 N N . ARG A 1 187 ? 8.179 -0.090 -17.490 1.00 96.00 187 ARG A N 1
ATOM 1425 C CA . ARG A 1 187 ? 7.585 -0.995 -18.488 1.00 96.00 187 ARG A CA 1
ATOM 1426 C C . ARG A 1 187 ? 8.197 -2.394 -18.423 1.00 96.00 187 ARG A C 1
ATOM 1428 O O . ARG A 1 187 ? 7.475 -3.379 -18.578 1.00 96.00 187 ARG A O 1
ATOM 1435 N N . ALA A 1 188 ? 9.508 -2.506 -18.205 1.00 96.12 188 ALA A N 1
ATOM 1436 C CA . ALA A 1 188 ? 10.181 -3.792 -18.030 1.00 96.12 188 ALA A CA 1
ATOM 1437 C C . ALA A 1 188 ? 9.725 -4.492 -16.740 1.00 96.12 188 ALA A C 1
ATOM 1439 O O . ALA A 1 188 ? 9.377 -5.673 -16.790 1.00 96.12 188 ALA A O 1
ATOM 1440 N N . PHE A 1 189 ? 9.617 -3.743 -15.639 1.00 96.44 189 PHE A N 1
ATOM 1441 C CA . PHE A 1 189 ? 9.009 -4.179 -14.384 1.00 96.44 189 PHE A CA 1
ATOM 1442 C C . PHE A 1 189 ? 7.617 -4.770 -14.631 1.00 96.44 189 PHE A C 1
ATOM 1444 O O . PHE A 1 189 ? 7.351 -5.917 -14.273 1.00 96.44 189 PHE A O 1
ATOM 1451 N N . GLY A 1 190 ? 6.736 -4.015 -15.299 1.00 94.69 190 GLY A N 1
ATOM 1452 C CA . GLY A 1 190 ? 5.364 -4.446 -15.572 1.00 94.69 190 GLY A CA 1
ATOM 1453 C C . GLY A 1 190 ? 5.284 -5.723 -16.405 1.00 94.69 190 GLY A C 1
ATOM 1454 O O . GLY A 1 190 ? 4.505 -6.618 -16.083 1.00 94.69 190 GLY A O 1
ATOM 1455 N N . ARG A 1 191 ? 6.134 -5.857 -17.431 1.00 94.38 191 ARG A N 1
ATOM 1456 C CA . ARG A 1 191 ? 6.219 -7.083 -18.239 1.00 94.38 191 ARG A CA 1
ATOM 1457 C C . ARG A 1 191 ? 6.692 -8.286 -17.432 1.00 94.38 191 ARG A C 1
ATOM 1459 O O . ARG A 1 191 ? 6.105 -9.357 -17.559 1.00 94.38 191 ARG A O 1
ATOM 1466 N N . ALA A 1 192 ? 7.716 -8.114 -16.596 1.00 94.31 192 ALA A N 1
ATOM 1467 C CA . ALA A 1 192 ? 8.195 -9.174 -15.713 1.00 94.31 192 ALA A CA 1
ATOM 1468 C C . ALA A 1 192 ? 7.110 -9.598 -14.708 1.00 94.31 192 ALA A C 1
ATOM 1470 O O . ALA A 1 192 ? 6.952 -10.784 -14.430 1.00 94.31 192 ALA A O 1
ATOM 1471 N N . TYR A 1 193 ? 6.321 -8.641 -14.213 1.00 94.25 193 TYR A N 1
ATOM 1472 C CA . TYR A 1 193 ? 5.214 -8.887 -13.292 1.00 94.25 193 TYR A CA 1
ATOM 1473 C C . TYR A 1 193 ? 4.027 -9.603 -13.964 1.00 94.25 193 TYR A C 1
ATOM 1475 O O . TYR A 1 193 ? 3.382 -10.447 -13.343 1.00 94.25 193 TYR A O 1
ATOM 1483 N N . ALA A 1 194 ? 3.729 -9.305 -15.234 1.00 92.50 194 ALA A N 1
ATOM 1484 C CA . ALA A 1 194 ? 2.510 -9.751 -15.919 1.00 92.50 194 ALA A CA 1
ATOM 1485 C C . ALA A 1 194 ? 2.293 -11.275 -15.891 1.00 92.50 194 ALA A C 1
ATOM 1487 O O . ALA A 1 194 ? 1.161 -11.739 -15.738 1.00 92.50 194 ALA A O 1
ATOM 1488 N N . ALA A 1 195 ? 3.361 -12.072 -15.992 1.00 89.69 195 ALA A N 1
ATOM 1489 C CA . ALA A 1 195 ? 3.275 -13.536 -15.945 1.00 89.69 195 ALA A CA 1
ATOM 1490 C C . ALA A 1 195 ? 2.784 -14.079 -14.586 1.00 89.69 195 ALA A C 1
ATOM 1492 O O . ALA A 1 195 ? 2.230 -15.175 -14.523 1.00 89.69 195 ALA A O 1
ATOM 1493 N N . TRP A 1 196 ? 2.959 -13.299 -13.517 1.00 92.06 196 TRP A N 1
ATOM 1494 C CA . TRP A 1 196 ? 2.659 -13.672 -12.134 1.00 92.06 196 TRP A CA 1
ATOM 1495 C C . TRP A 1 196 ? 1.344 -13.095 -11.614 1.00 92.06 196 TRP A C 1
ATOM 1497 O O . TRP A 1 196 ? 0.807 -13.586 -10.625 1.00 92.06 196 TRP A O 1
ATOM 1507 N N . LEU A 1 197 ? 0.820 -12.060 -12.275 1.00 88.81 197 LEU A N 1
ATOM 1508 C CA . LEU A 1 197 ? -0.435 -11.413 -11.891 1.00 88.81 197 LEU A CA 1
ATOM 1509 C C . LEU A 1 197 ? -1.658 -12.308 -12.131 1.00 88.81 197 LEU A C 1
ATOM 1511 O O . LEU A 1 197 ? -2.643 -12.218 -11.400 1.00 88.81 197 LEU A O 1
ATOM 1515 N N . THR A 1 198 ? -1.621 -13.120 -13.187 1.00 91.00 198 THR A N 1
ATOM 1516 C CA . THR A 1 198 ? -2.758 -13.932 -13.631 1.00 91.00 198 THR A CA 1
ATOM 1517 C C . THR A 1 198 ? -2.508 -15.414 -13.343 1.00 91.00 198 THR A C 1
ATOM 1519 O O . THR A 1 198 ? -2.350 -15.810 -12.192 1.00 91.00 198 THR A O 1
ATOM 1522 N N . SER A 1 199 ? -2.511 -16.269 -14.363 1.00 95.00 199 SER A N 1
ATOM 1523 C CA . SER A 1 199 ? -2.192 -17.686 -14.238 1.00 95.00 199 SER A CA 1
ATOM 1524 C C . SER A 1 199 ? -1.809 -18.263 -15.595 1.00 95.00 199 SER A C 1
ATOM 1526 O O . SER A 1 199 ? -2.200 -17.739 -16.638 1.00 95.00 199 SER A O 1
ATOM 1528 N N . ALA A 1 200 ? -1.108 -19.398 -15.601 1.00 96.50 200 ALA A N 1
ATOM 1529 C CA . ALA A 1 200 ? -0.825 -20.120 -16.842 1.00 96.50 200 ALA A CA 1
ATOM 1530 C C . ALA A 1 200 ? -2.110 -20.447 -17.634 1.00 96.50 200 ALA A C 1
ATOM 1532 O O . ALA A 1 200 ? -2.107 -20.417 -18.862 1.00 96.50 200 ALA A O 1
ATOM 1533 N N . GLU A 1 201 ? -3.220 -20.715 -16.938 1.00 97.12 201 GLU A N 1
ATOM 1534 C CA . GLU A 1 201 ? -4.519 -20.967 -17.568 1.00 97.12 201 GLU A CA 1
ATOM 1535 C C . GLU A 1 201 ? -5.113 -19.713 -18.213 1.00 97.12 201 GLU A C 1
ATOM 1537 O O . GLU A 1 201 ? -5.636 -19.782 -19.321 1.00 97.12 201 GLU A O 1
ATOM 1542 N N . TRP A 1 202 ? -4.977 -18.555 -17.563 1.00 97.12 202 TRP A N 1
ATOM 1543 C CA . TRP A 1 202 ? -5.422 -17.279 -18.120 1.00 97.12 202 TRP A CA 1
ATOM 1544 C C . TRP A 1 202 ? -4.750 -16.991 -19.466 1.00 97.12 202 TRP A C 1
ATOM 1546 O O . TRP A 1 202 ? -5.414 -16.528 -20.397 1.00 97.12 202 TRP A O 1
ATOM 1556 N N . TYR A 1 203 ? -3.459 -17.329 -19.587 1.00 96.50 203 TYR A N 1
ATOM 1557 C CA . TYR A 1 203 ? -2.737 -17.204 -20.848 1.00 96.50 203 TYR A CA 1
ATOM 1558 C C . TYR A 1 203 ? -3.182 -18.241 -21.889 1.00 96.50 203 TYR A C 1
ATOM 1560 O O . TYR A 1 203 ? -3.403 -17.882 -23.042 1.00 96.50 203 TYR A O 1
ATOM 1568 N N . ARG A 1 204 ? -3.370 -19.512 -21.505 1.00 96.94 204 ARG A N 1
ATOM 1569 C CA . ARG A 1 204 ? -3.856 -20.558 -22.428 1.00 96.94 204 ARG A CA 1
ATOM 1570 C C . ARG A 1 204 ? -5.233 -20.248 -23.015 1.00 96.94 204 ARG A C 1
ATOM 1572 O O . ARG A 1 204 ? -5.488 -20.576 -24.167 1.00 96.94 204 ARG A O 1
ATOM 1579 N N . GLN A 1 205 ? -6.102 -19.613 -22.235 1.00 97.81 205 GLN A N 1
ATOM 1580 C CA . GLN A 1 205 ? -7.447 -19.216 -22.660 1.00 97.81 205 GLN A CA 1
ATOM 1581 C C . GLN A 1 205 ? -7.501 -17.851 -23.367 1.00 97.81 205 GLN A C 1
ATOM 1583 O O . GLN A 1 205 ? -8.590 -17.363 -23.668 1.00 97.81 205 GLN A O 1
ATOM 1588 N N . GLU A 1 206 ? -6.356 -17.206 -23.600 1.00 97.31 206 GLU A N 1
ATOM 1589 C CA . GLU A 1 206 ? -6.264 -15.889 -24.236 1.00 97.31 206 GLU A CA 1
ATOM 1590 C C . GLU A 1 206 ? -7.138 -14.810 -23.568 1.00 97.31 206 GLU A C 1
ATOM 1592 O O . GLU A 1 206 ? -7.723 -13.944 -24.227 1.00 97.31 206 GLU A O 1
ATOM 1597 N N . LEU A 1 207 ? -7.249 -14.838 -22.234 1.00 97.12 207 LEU A N 1
ATOM 1598 C CA . LEU A 1 207 ? -8.180 -13.967 -21.507 1.00 97.12 207 LEU A CA 1
ATOM 1599 C C . LEU A 1 207 ? -7.803 -12.476 -21.558 1.00 97.12 207 LEU A C 1
ATOM 1601 O O . LEU A 1 207 ? -8.652 -11.636 -21.253 1.00 97.12 207 LEU A O 1
ATOM 1605 N N . TRP A 1 208 ? -6.606 -12.122 -22.043 1.00 95.25 208 TRP A N 1
ATOM 1606 C CA . TRP A 1 208 ? -6.257 -10.743 -22.419 1.00 95.25 208 TRP A CA 1
ATOM 1607 C C . TRP A 1 208 ? -7.242 -10.156 -23.440 1.00 95.25 208 TRP A C 1
ATOM 1609 O O . TRP A 1 208 ? -7.521 -8.958 -23.409 1.00 95.25 208 TRP A O 1
ATOM 1619 N N . ARG A 1 209 ? -7.844 -10.989 -24.302 1.00 97.00 209 ARG A N 1
ATOM 1620 C CA . ARG A 1 209 ? -8.870 -10.546 -25.259 1.00 97.00 209 ARG A CA 1
ATOM 1621 C C . ARG A 1 209 ? -10.134 -10.055 -24.570 1.00 97.00 209 ARG A C 1
ATOM 1623 O O . ARG A 1 209 ? -10.733 -9.084 -25.018 1.00 97.00 209 ARG A O 1
ATOM 1630 N N . LYS A 1 210 ? -10.518 -10.675 -23.447 1.00 95.81 210 LYS A N 1
ATOM 1631 C CA . LYS A 1 210 ? -11.673 -10.231 -22.645 1.00 95.81 210 LYS A CA 1
ATOM 1632 C C . LYS A 1 210 ? -11.416 -8.901 -21.934 1.00 95.81 210 LYS A C 1
ATOM 1634 O O . LYS A 1 210 ? -12.367 -8.231 -21.556 1.00 95.81 210 LYS A O 1
ATOM 1639 N N . GLN A 1 211 ? -10.149 -8.520 -21.775 1.00 90.44 211 GLN A N 1
ATOM 1640 C CA . GLN A 1 211 ? -9.739 -7.207 -21.272 1.00 90.44 211 GLN A CA 1
ATOM 1641 C C . GLN A 1 211 ? -9.611 -6.156 -22.389 1.00 90.44 211 GLN A C 1
ATOM 1643 O O . GLN A 1 211 ? -9.241 -5.022 -22.115 1.00 90.44 211 GLN A O 1
ATOM 1648 N N . GLY A 1 212 ? -9.930 -6.511 -23.640 1.00 93.62 212 GLY A N 1
ATOM 1649 C CA . GLY A 1 212 ? -9.902 -5.595 -24.782 1.00 93.62 212 GLY A CA 1
ATOM 1650 C C . GLY A 1 212 ? -8.591 -5.585 -25.572 1.00 93.62 212 GLY A C 1
ATOM 1651 O O . GLY A 1 212 ? -8.483 -4.843 -26.545 1.00 93.62 212 GLY A O 1
ATOM 1652 N N . HIS A 1 213 ? -7.602 -6.417 -25.222 1.00 94.19 213 HIS A N 1
ATOM 1653 C CA . HIS A 1 213 ? -6.346 -6.485 -25.975 1.00 94.19 213 HIS A CA 1
ATOM 1654 C C . HIS A 1 213 ? -6.480 -7.369 -27.221 1.00 94.19 213 HIS A C 1
ATOM 1656 O O . HIS A 1 213 ? -6.882 -8.531 -27.152 1.00 94.19 213 HIS A O 1
ATOM 1662 N N . SER A 1 214 ? -6.071 -6.842 -28.375 1.00 95.44 214 SER A N 1
ATOM 1663 C CA . SER A 1 214 ? -6.156 -7.535 -29.670 1.00 95.44 214 SER A CA 1
ATOM 1664 C C . SER A 1 214 ? -5.202 -8.731 -29.805 1.00 95.44 214 SER A C 1
ATOM 1666 O O . SER A 1 214 ? -5.444 -9.638 -30.604 1.00 95.44 214 SER A O 1
ATOM 1668 N N . SER A 1 215 ? -4.119 -8.758 -29.025 1.00 96.56 215 SER A N 1
ATOM 1669 C CA . SER A 1 215 ? -3.105 -9.816 -29.013 1.00 96.56 215 SER A CA 1
ATOM 1670 C C . SER A 1 215 ? -2.357 -9.847 -27.677 1.00 96.56 215 SER A C 1
ATOM 1672 O O . SER A 1 215 ? -2.389 -8.871 -26.924 1.00 96.56 215 SER A O 1
ATOM 1674 N N . LEU A 1 216 ? -1.624 -10.936 -27.413 1.00 94.94 216 LEU A N 1
ATOM 1675 C CA . LEU A 1 216 ? -0.705 -11.006 -26.273 1.00 94.94 216 LEU A CA 1
ATOM 1676 C C . LEU A 1 216 ? 0.355 -9.895 -26.339 1.00 94.94 216 LEU A C 1
ATOM 1678 O O . LEU A 1 216 ? 0.698 -9.305 -25.319 1.00 94.94 216 LEU A O 1
ATOM 1682 N N . GLN A 1 217 ? 0.822 -9.555 -27.544 1.00 95.06 217 GLN A N 1
ATOM 1683 C CA . GLN A 1 217 ? 1.795 -8.483 -27.727 1.00 95.06 217 GLN A CA 1
ATOM 1684 C C . GLN A 1 217 ? 1.227 -7.117 -27.332 1.00 95.06 217 GLN A C 1
ATOM 1686 O O . GLN A 1 217 ? 1.913 -6.345 -26.672 1.00 95.06 217 GLN A O 1
ATOM 1691 N N . ALA A 1 218 ? -0.036 -6.841 -27.667 1.00 94.12 218 ALA A N 1
ATOM 1692 C CA . ALA A 1 218 ? -0.713 -5.614 -27.250 1.00 94.12 218 ALA A CA 1
ATOM 1693 C C . ALA A 1 218 ? -0.931 -5.545 -25.726 1.00 94.12 218 ALA A C 1
ATOM 1695 O O . ALA A 1 218 ? -0.928 -4.456 -25.162 1.00 94.12 218 ALA A O 1
ATOM 1696 N N . TYR A 1 219 ? -1.102 -6.690 -25.060 1.00 92.94 219 TYR A N 1
ATOM 1697 C CA . TYR A 1 219 ? -1.184 -6.766 -23.598 1.00 92.94 219 TYR A CA 1
ATOM 1698 C C . TYR A 1 219 ? 0.175 -6.514 -22.923 1.00 92.94 219 TYR A C 1
ATOM 1700 O O . TYR A 1 219 ? 0.260 -5.746 -21.969 1.00 92.94 219 TYR A O 1
ATOM 1708 N N . LEU A 1 220 ? 1.253 -7.122 -23.428 1.00 93.00 220 LEU A N 1
ATOM 1709 C CA . LEU A 1 220 ? 2.599 -6.989 -22.850 1.00 93.00 220 LEU A CA 1
ATOM 1710 C C . LEU A 1 220 ? 3.293 -5.666 -23.216 1.00 93.00 220 LEU A C 1
ATOM 1712 O O . LEU A 1 220 ? 4.197 -5.214 -22.511 1.00 93.00 220 LEU A O 1
ATOM 1716 N N . HIS A 1 221 ? 2.897 -5.042 -24.324 1.00 92.56 221 HIS A N 1
ATOM 1717 C CA . HIS A 1 221 ? 3.495 -3.814 -24.842 1.00 92.56 221 HIS A CA 1
ATOM 1718 C C . HIS A 1 221 ? 2.412 -2.776 -25.157 1.00 92.56 221 HIS A C 1
ATOM 1720 O O . HIS A 1 221 ? 2.262 -2.392 -26.320 1.00 92.56 221 HIS A O 1
ATOM 1726 N N . PRO A 1 222 ? 1.664 -2.300 -24.145 1.00 89.94 222 PRO A N 1
ATOM 1727 C CA . PRO A 1 222 ? 0.679 -1.249 -24.363 1.00 89.94 222 PRO A CA 1
ATOM 1728 C C . PRO A 1 222 ? 1.364 0.030 -24.881 1.00 89.94 222 PRO A C 1
ATOM 1730 O O . PRO A 1 222 ? 2.583 0.195 -24.686 1.00 89.94 222 PRO A O 1
ATOM 1733 N N . PRO A 1 223 ? 0.621 0.942 -25.531 1.00 90.56 223 PRO A N 1
ATOM 1734 C CA . PRO A 1 223 ? 1.130 2.254 -25.919 1.00 90.56 223 PRO A CA 1
ATOM 1735 C C . PRO A 1 223 ? 1.810 3.001 -24.760 1.00 90.56 223 PRO A C 1
ATOM 1737 O O . PRO A 1 223 ? 1.612 2.695 -23.582 1.00 90.56 223 PRO A O 1
ATOM 1740 N N . LEU A 1 224 ? 2.669 3.962 -25.101 1.00 86.88 224 LEU A N 1
ATOM 1741 C CA . LEU A 1 224 ? 3.344 4.800 -24.108 1.00 86.88 224 LEU A CA 1
ATOM 1742 C C . LEU A 1 224 ? 2.305 5.572 -23.281 1.00 86.88 224 LEU A C 1
ATOM 1744 O O . LEU A 1 224 ? 1.380 6.151 -23.844 1.00 86.88 224 LEU A O 1
ATOM 1748 N N . GLY A 1 225 ? 2.466 5.582 -21.961 1.00 84.56 225 GLY A N 1
ATOM 1749 C CA . GLY A 1 225 ? 1.532 6.189 -21.014 1.00 84.56 225 GLY A CA 1
ATOM 1750 C C . GLY A 1 225 ? 0.355 5.296 -20.614 1.00 84.56 225 GLY A C 1
ATOM 1751 O O . GLY A 1 225 ? -0.383 5.657 -19.700 1.00 84.56 225 GLY A O 1
ATOM 1752 N N . GLU A 1 226 ? 0.181 4.130 -21.244 1.00 83.75 226 GLU A N 1
ATOM 1753 C CA . GLU A 1 226 ? -0.942 3.223 -20.965 1.00 83.75 226 GLU A CA 1
ATOM 1754 C C . GLU A 1 226 ? -0.561 2.025 -20.079 1.00 83.75 226 GLU A C 1
ATOM 1756 O O . GLU A 1 226 ? -1.448 1.341 -19.562 1.00 83.75 226 GLU A O 1
ATOM 1761 N N . ALA A 1 227 ? 0.732 1.748 -19.851 1.00 83.00 227 ALA A N 1
ATOM 1762 C CA . ALA A 1 227 ? 1.111 0.675 -18.931 1.00 83.00 227 ALA A CA 1
ATOM 1763 C C . ALA A 1 227 ? 0.831 1.069 -17.474 1.00 83.00 227 ALA A C 1
ATOM 1765 O O . ALA A 1 227 ? 1.168 2.167 -17.029 1.00 83.00 227 ALA A O 1
ATOM 1766 N N . SER A 1 228 ? 0.292 0.132 -16.688 1.00 78.94 228 SER A N 1
ATOM 1767 C CA . SER A 1 228 ? -0.188 0.404 -15.326 1.00 78.94 228 SER A CA 1
ATOM 1768 C C . SER A 1 228 ? 0.865 1.026 -14.399 1.00 78.94 228 SER A C 1
ATOM 1770 O O . SER A 1 228 ? 0.524 1.866 -13.565 1.00 78.94 228 SER A O 1
ATOM 1772 N N . TYR A 1 229 ? 2.139 0.657 -14.558 1.00 90.69 229 TYR A N 1
ATOM 1773 C CA . TYR A 1 229 ? 3.231 1.142 -13.709 1.00 90.69 229 TYR A CA 1
ATOM 1774 C C . TYR A 1 229 ? 3.931 2.404 -14.229 1.00 90.69 229 TYR A C 1
ATOM 1776 O O . TYR A 1 229 ? 4.682 3.005 -13.478 1.00 90.69 229 TYR A O 1
ATOM 1784 N N . GLU A 1 230 ? 3.670 2.868 -15.456 1.00 91.75 230 GLU A N 1
ATOM 1785 C CA . GLU A 1 230 ? 4.294 4.109 -15.966 1.00 91.75 230 GLU A CA 1
ATOM 1786 C C . GLU A 1 230 ? 3.850 5.357 -15.199 1.00 91.75 230 GLU A C 1
ATOM 1788 O O . GLU A 1 230 ? 4.580 6.341 -15.125 1.00 91.75 230 GLU A O 1
ATOM 1793 N N . SER A 1 231 ? 2.655 5.304 -14.609 1.00 91.62 231 SER A N 1
ATOM 1794 C CA . SER A 1 231 ? 2.113 6.381 -13.777 1.00 91.62 231 SER A CA 1
ATOM 1795 C C . SER A 1 231 ? 2.658 6.398 -12.343 1.00 91.62 231 SER A C 1
ATOM 1797 O O . SER A 1 231 ? 2.209 7.214 -11.532 1.00 91.62 231 SER A O 1
ATOM 1799 N N . TRP A 1 232 ? 3.551 5.468 -12.001 1.00 95.50 232 TRP A N 1
ATOM 1800 C CA . TRP A 1 232 ? 4.160 5.358 -10.681 1.00 95.50 232 TRP A CA 1
ATOM 1801 C C . TRP A 1 232 ? 5.570 5.928 -10.680 1.00 95.50 232 TRP A C 1
ATOM 1803 O O . TRP A 1 232 ? 6.293 5.838 -11.666 1.00 95.50 232 TRP A O 1
ATOM 1813 N N . ASP A 1 233 ? 5.965 6.476 -9.538 1.00 96.50 233 ASP A N 1
ATOM 1814 C CA . ASP A 1 233 ? 7.364 6.771 -9.271 1.00 96.50 233 ASP A CA 1
ATOM 1815 C C . ASP A 1 233 ? 8.119 5.470 -8.943 1.00 96.50 233 ASP A C 1
ATOM 1817 O O . ASP A 1 233 ? 7.590 4.574 -8.277 1.00 96.50 233 ASP A O 1
ATOM 1821 N N . ALA A 1 234 ? 9.358 5.352 -9.425 1.00 96.94 234 ALA A N 1
ATOM 1822 C CA . ALA A 1 234 ? 10.142 4.133 -9.264 1.00 96.94 234 ALA A CA 1
ATOM 1823 C C . ALA A 1 234 ? 10.507 3.829 -7.806 1.00 96.94 234 ALA A C 1
ATOM 1825 O O . ALA A 1 234 ? 10.455 2.667 -7.410 1.00 96.94 234 ALA A O 1
ATOM 1826 N N . GLU A 1 235 ? 10.837 4.834 -6.992 1.00 97.19 235 GLU A N 1
ATOM 1827 C CA . GLU A 1 235 ? 11.194 4.589 -5.589 1.00 97.19 235 GLU A CA 1
ATOM 1828 C C . GLU A 1 235 ? 9.975 4.219 -4.746 1.00 97.19 235 GLU A C 1
ATOM 1830 O O . GLU A 1 235 ? 10.092 3.377 -3.857 1.00 97.19 235 GLU A O 1
ATOM 1835 N N . ASP A 1 236 ? 8.797 4.764 -5.056 1.00 97.56 236 ASP A N 1
ATOM 1836 C CA . ASP A 1 236 ? 7.546 4.330 -4.424 1.00 97.56 236 ASP A CA 1
ATOM 1837 C C . ASP A 1 236 ? 7.306 2.830 -4.685 1.00 97.56 236 ASP A C 1
ATOM 1839 O O . ASP A 1 236 ? 7.060 2.047 -3.763 1.00 97.56 236 ASP A O 1
ATOM 1843 N N . MET A 1 237 ? 7.466 2.388 -5.940 1.00 97.12 237 MET A N 1
ATOM 1844 C CA . MET A 1 237 ? 7.325 0.974 -6.310 1.00 97.12 237 MET A CA 1
ATOM 1845 C C . MET A 1 237 ? 8.346 0.071 -5.608 1.00 97.12 237 MET A C 1
ATOM 1847 O O . MET A 1 237 ? 7.995 -1.038 -5.187 1.00 97.12 237 MET A O 1
ATOM 1851 N N . LEU A 1 238 ? 9.598 0.526 -5.491 1.00 97.94 238 LEU A N 1
ATOM 1852 C CA . LEU A 1 238 ? 10.683 -0.221 -4.854 1.00 97.94 238 LEU A CA 1
ATOM 1853 C C . LEU A 1 238 ? 10.477 -0.328 -3.343 1.00 97.94 238 LEU A C 1
ATOM 1855 O O . LEU A 1 238 ? 10.534 -1.434 -2.807 1.00 97.94 238 LEU A O 1
ATOM 1859 N N . VAL A 1 239 ? 10.151 0.772 -2.660 1.00 98.00 239 VAL A N 1
ATOM 1860 C CA . VAL A 1 239 ? 9.839 0.766 -1.222 1.00 98.00 239 VAL A CA 1
ATOM 1861 C C . VAL A 1 239 ? 8.679 -0.181 -0.917 1.00 98.00 239 VAL A C 1
ATOM 1863 O O . VAL A 1 239 ? 8.784 -0.996 0.003 1.00 98.00 239 VAL A O 1
ATOM 1866 N N . LEU A 1 240 ? 7.598 -0.142 -1.704 1.00 98.19 240 LEU A N 1
ATOM 1867 C CA . LEU A 1 240 ? 6.480 -1.068 -1.523 1.00 98.19 240 LEU A CA 1
ATOM 1868 C C . LEU A 1 240 ? 6.891 -2.528 -1.770 1.00 98.19 240 LEU A C 1
ATOM 1870 O O . LEU A 1 240 ? 6.493 -3.407 -1.006 1.00 98.19 240 LEU A O 1
ATOM 1874 N N . ALA A 1 241 ? 7.703 -2.804 -2.795 1.00 98.19 241 ALA A N 1
ATOM 1875 C CA . ALA A 1 241 ? 8.150 -4.164 -3.100 1.00 98.19 241 ALA A CA 1
ATOM 1876 C C . ALA A 1 241 ? 9.053 -4.728 -1.993 1.00 98.19 241 ALA A C 1
ATOM 1878 O O . ALA A 1 241 ? 8.892 -5.879 -1.589 1.00 98.19 241 ALA A O 1
ATOM 1879 N N . ARG A 1 242 ? 9.956 -3.905 -1.448 1.00 98.31 242 ARG A N 1
ATOM 1880 C CA . ARG A 1 242 ? 10.826 -4.287 -0.328 1.00 98.31 242 ARG A CA 1
ATOM 1881 C C . ARG A 1 242 ? 10.041 -4.481 0.969 1.00 98.31 242 ARG A C 1
ATOM 1883 O O . ARG A 1 242 ? 10.294 -5.444 1.691 1.00 98.31 242 ARG A O 1
ATOM 1890 N N . MET A 1 243 ? 9.038 -3.643 1.236 1.00 98.44 243 MET A N 1
ATOM 1891 C CA . MET A 1 243 ? 8.119 -3.853 2.358 1.00 98.44 243 MET A CA 1
ATOM 1892 C C . MET A 1 243 ? 7.311 -5.148 2.196 1.00 98.44 243 MET A C 1
ATOM 1894 O O . MET A 1 243 ? 7.158 -5.886 3.167 1.00 98.44 243 MET A O 1
ATOM 1898 N N . TRP A 1 244 ? 6.833 -5.460 0.984 1.00 98.38 244 TRP A N 1
ATOM 1899 C CA . TRP A 1 244 ? 6.176 -6.738 0.700 1.00 98.38 244 TRP A CA 1
ATOM 1900 C C . TRP A 1 244 ? 7.122 -7.908 0.987 1.00 98.38 244 TRP A C 1
ATOM 1902 O O . TRP A 1 244 ? 6.771 -8.805 1.752 1.00 98.38 244 TRP A O 1
ATOM 1912 N N . GLN A 1 245 ? 8.343 -7.888 0.453 1.00 98.44 245 GLN A N 1
ATOM 1913 C CA . GLN A 1 245 ? 9.344 -8.928 0.707 1.00 98.44 245 GLN A CA 1
ATOM 1914 C C . GLN A 1 245 ? 9.601 -9.168 2.198 1.00 98.44 245 GLN A C 1
ATOM 1916 O O . GLN A 1 245 ? 9.735 -10.317 2.612 1.00 98.44 245 GLN A O 1
ATOM 1921 N N . ALA A 1 246 ? 9.626 -8.099 2.994 1.00 98.00 246 ALA A N 1
ATOM 1922 C CA . ALA A 1 246 ? 9.844 -8.147 4.435 1.00 98.00 246 ALA A CA 1
ATOM 1923 C C . ALA A 1 246 ? 8.576 -8.442 5.264 1.00 98.00 246 ALA A C 1
ATOM 1925 O O . ALA A 1 246 ? 8.631 -8.376 6.491 1.00 98.00 246 ALA A O 1
ATOM 1926 N N . GLY A 1 247 ? 7.435 -8.719 4.625 1.00 97.94 247 GLY A N 1
ATOM 1927 C CA . GLY A 1 247 ? 6.172 -8.989 5.307 1.00 97.94 247 GLY A CA 1
ATOM 1928 C C . GLY A 1 247 ? 6.229 -10.247 6.170 1.00 97.94 247 GLY A C 1
ATOM 1929 O O . GLY A 1 247 ? 6.337 -11.355 5.646 1.00 97.94 247 GLY A O 1
ATOM 1930 N N . ASP A 1 248 ? 6.125 -10.072 7.483 1.00 97.69 248 ASP A N 1
ATOM 1931 C CA . ASP A 1 248 ? 6.103 -11.142 8.479 1.00 97.69 248 ASP A CA 1
ATOM 1932 C C . ASP A 1 248 ? 5.438 -10.616 9.761 1.00 97.69 248 ASP A C 1
ATOM 1934 O O . ASP A 1 248 ? 5.831 -9.561 10.265 1.00 97.69 248 ASP A O 1
ATOM 1938 N N . ILE A 1 249 ? 4.410 -11.300 10.269 1.00 96.25 249 ILE A N 1
ATOM 1939 C CA . ILE A 1 249 ? 3.656 -10.859 11.457 1.00 96.25 249 ILE A CA 1
ATOM 1940 C C . ILE A 1 249 ? 4.259 -11.304 12.797 1.00 96.25 249 ILE A C 1
ATOM 1942 O O . ILE A 1 249 ? 3.750 -10.874 13.834 1.00 96.25 249 ILE A O 1
ATOM 1946 N N . GLY A 1 250 ? 5.308 -12.131 12.801 1.00 81.31 250 GLY A N 1
ATOM 1947 C CA . GLY A 1 250 ? 5.946 -12.628 14.026 1.00 81.31 250 GLY A CA 1
ATOM 1948 C C . GLY A 1 250 ? 6.654 -13.957 13.840 1.00 81.31 250 GLY A C 1
ATOM 1949 O O . GLY A 1 250 ? 5.998 -14.902 13.349 1.00 81.31 250 GLY A O 1
#

pLDDT: mean 96.44, std 3.15, range [78.94, 98.94]